Protein AF-A0A328C2I3-F1 (afdb_monomer)

Organism: NCBI:txid2211119

Secondary structure (DSSP, 8-state):
-HHHHHHHHHHHHHHHHHHHHHH--HHHHHHHHHHHHH-HHHHHHHHHHHHHHHHHHHHHHHHHHHHHHHHHHHHT--S---------TTHHHHHHHHHHHHHHHHHHHHHHHHHHHHHHHHHHHHHHHHHHHHHHHHHHHHHTGGG--HHHHHHHHHHHHHHHHGGGS-SS---BS-PPPHHHHHHHHHHHHHTT---TTTTTHHHHS-TT-S-TTTT--HHHHT--S-HHHHHHHHHHHHHHHEE-PPTT--TT--EEEE-SSEEEEEEEEEEE---TTTHHHHSEEEE-TTTB--EEEEEEEEEEEEEEPPSS---TT--

Mean predicted aligned error: 14.08 Å

pLDDT: mean 75.62, std 15.37, range [36.41, 97.94]

Radius of gyration: 27.26 Å; Cα contacts (8 Å, |Δi|>4): 394; chains: 1; bounding box: 65×48×88 Å

Foldseek 3Di:
DVVVVVVLVVQLVVLLVVVCVVPDDPVRVVVLVVVVVVDPVSVVVVVVVSVVSSVVSSVVSVVVVVVVVVVVVVVVDDPPDDPDDPPDPCVVVVVCVVVVVVVLLVVLVVVLVVLVVVLVVLLVVLQVQLLVLQQVCVLCQVLCHPVDHQQNSQLSSLLSSLLSNLVSAQQQAAADAADDDPVLVVVLVVLLVVVVPDCPPPHCVVLNDGPPDDDLVVCLDPCSSVPPDDPSSSSSSSSSLSSLQKDADRPDDDPVQAHWDDDPWKTGGKIKGWRFRNHQSCLVVQFDFDQPNHRRRHTGGTDIDIDIDMDTHDPDRDDPPDD

Solvent-accessible surface area (backbone atoms only — not comparable to full-atom values): 17743 Å² total; per-residue (Å²): 110,70,72,56,53,51,52,53,53,50,45,27,51,52,44,34,49,51,53,49,62,72,74,44,61,71,68,54,55,54,50,50,53,57,50,41,76,75,32,79,70,43,48,53,52,51,50,51,52,49,51,51,46,50,51,50,18,45,52,52,39,49,49,55,51,49,51,52,50,52,50,54,53,54,76,68,49,76,92,82,70,90,74,79,83,72,87,52,84,63,55,62,57,53,53,46,64,63,47,46,62,57,51,49,52,51,51,45,43,53,52,47,51,50,48,52,53,50,43,61,58,38,49,58,56,16,27,51,43,15,11,48,40,22,51,67,38,44,47,37,28,79,66,58,42,97,81,33,40,60,54,53,28,28,50,50,15,40,48,40,24,11,58,55,44,15,83,69,41,59,31,67,64,65,63,33,69,51,89,73,50,73,65,57,48,51,50,40,49,54,56,40,60,74,60,67,61,85,55,91,85,50,55,74,60,56,68,52,48,60,97,80,64,95,48,88,77,77,74,71,41,70,63,39,52,68,40,79,64,60,69,65,64,25,52,41,33,7,29,56,51,24,37,46,30,42,49,52,32,62,52,98,69,40,94,81,69,32,12,56,44,75,60,98,60,30,23,9,29,24,36,38,37,51,44,68,46,69,44,80,93,44,17,78,82,73,29,45,86,43,66,38,82,48,41,30,50,49,76,45,21,31,35,76,44,77,50,71,28,75,40,71,46,76,93,64,74,68,69,86,86,59,134

InterPro domains:
  IPR012495 TadE-like domain [PF07811] (90-132)

Sequence (323 aa):
MLAQVGLHVGGLVAVAAGLLFWQLPGEHLRLMWASAAESTQVGTSVAFSGVLHLGIAALVWGLVYGAGALVKRGLARDVSNPRRFKPTQGAVFVETLVVFPVFLLLTFGLLQLSIVNLTAALMQVAGYQGARAAWVWQPEADAGRSGVDQAEVNERARIAVALVMAPVVAGDIQMVGREISPQAEAMARAMYVRFALDVSAGGLASLLFPVGGNDPTTELSAARAFDSDGFDRRAVRKFLFSYMMTEMGEGLASSDGIGVIHDGNSTGVRFKFHHYLAMPLVGGLFGEPKLFVGMGGRRGYYRTWEHEYVFPRQPHGVNRHTP

Structure (mmCIF, N/CA/C/O backbone):
data_AF-A0A328C2I3-F1
#
_entry.id   AF-A0A328C2I3-F1
#
loop_
_atom_site.group_PDB
_atom_site.id
_atom_site.type_symbol
_atom_site.label_atom_id
_atom_site.label_alt_id
_atom_site.label_comp_id
_atom_site.label_asym_id
_atom_site.label_entity_id
_atom_site.label_seq_id
_atom_site.pdbx_PDB_ins_code
_atom_site.Cartn_x
_atom_site.Cartn_y
_atom_site.Cartn_z
_atom_site.occupancy
_atom_site.B_iso_or_equiv
_atom_site.auth_seq_id
_atom_site.auth_comp_id
_atom_site.auth_asym_id
_atom_site.auth_atom_id
_atom_site.pdbx_PDB_model_num
ATOM 1 N N . MET A 1 1 ? 25.379 9.248 -50.470 1.00 66.12 1 MET A N 1
ATOM 2 C CA . MET A 1 1 ? 25.560 9.679 -49.065 1.00 66.12 1 MET A CA 1
ATOM 3 C C . MET A 1 1 ? 24.306 10.361 -48.515 1.00 66.12 1 MET A C 1
ATOM 5 O O . MET A 1 1 ? 23.735 9.835 -47.572 1.00 66.12 1 MET A O 1
ATOM 9 N N . LEU A 1 2 ? 23.801 11.435 -49.141 1.00 68.81 2 LEU A N 1
ATOM 10 C CA . LEU A 1 2 ? 22.589 12.155 -48.694 1.00 68.81 2 LEU A CA 1
ATOM 11 C C . LEU A 1 2 ? 21.330 11.274 -48.566 1.00 68.81 2 LEU A C 1
ATOM 13 O O . LEU A 1 2 ? 20.670 11.303 -47.534 1.00 68.81 2 LEU A O 1
ATOM 17 N N . ALA A 1 3 ? 21.046 10.420 -49.555 1.00 78.06 3 ALA A N 1
ATOM 18 C CA . ALA A 1 3 ? 19.898 9.502 -49.504 1.00 78.06 3 ALA A CA 1
ATOM 19 C C . ALA A 1 3 ? 19.969 8.496 -48.337 1.00 78.06 3 ALA A C 1
ATOM 21 O O . ALA A 1 3 ? 18.951 8.102 -47.776 1.00 78.06 3 ALA A O 1
ATOM 22 N N . GLN A 1 4 ? 21.180 8.101 -47.943 1.00 74.00 4 GLN A N 1
ATOM 23 C CA . GLN A 1 4 ? 21.399 7.150 -46.857 1.00 74.00 4 GLN A CA 1
ATOM 24 C C . GLN A 1 4 ? 21.231 7.823 -45.492 1.00 74.00 4 GLN A C 1
ATOM 26 O O . GLN A 1 4 ? 20.592 7.264 -44.608 1.00 74.00 4 GLN A O 1
ATOM 31 N N . VAL A 1 5 ? 21.726 9.057 -45.348 1.00 78.19 5 VAL A N 1
ATOM 32 C CA . VAL A 1 5 ? 21.475 9.892 -44.163 1.00 78.19 5 VAL A CA 1
ATOM 33 C C . VAL A 1 5 ? 19.973 10.141 -43.995 1.00 78.19 5 VAL A C 1
ATOM 35 O O . VAL A 1 5 ? 19.450 9.948 -42.901 1.00 78.19 5 VAL A O 1
ATOM 38 N N . GLY A 1 6 ? 19.261 10.463 -45.081 1.00 80.94 6 GLY A N 1
ATOM 39 C CA . GLY A 1 6 ? 17.806 10.645 -45.064 1.00 80.94 6 GLY A CA 1
ATOM 40 C C . GLY A 1 6 ? 17.044 9.400 -44.600 1.00 80.94 6 GLY A C 1
ATOM 41 O O . GLY A 1 6 ? 16.133 9.510 -43.784 1.00 80.94 6 GLY A O 1
ATOM 42 N N . LEU A 1 7 ? 17.458 8.207 -45.038 1.00 85.81 7 LEU A N 1
ATOM 43 C CA . LEU A 1 7 ? 16.855 6.944 -44.600 1.00 85.81 7 LEU A CA 1
ATOM 44 C C . LEU A 1 7 ? 17.094 6.667 -43.108 1.00 85.81 7 LEU A C 1
ATOM 46 O O . LEU A 1 7 ? 16.191 6.197 -42.417 1.00 85.81 7 LEU A O 1
ATOM 50 N N . HIS A 1 8 ? 18.285 6.981 -42.591 1.00 77.81 8 HIS A N 1
ATOM 51 C CA . HIS A 1 8 ? 18.578 6.796 -41.171 1.00 77.81 8 HIS A CA 1
ATOM 52 C C . HIS A 1 8 ? 17.810 7.771 -40.278 1.00 77.81 8 HIS A C 1
ATOM 54 O O . HIS A 1 8 ? 17.250 7.346 -39.271 1.00 77.81 8 HIS A O 1
ATOM 60 N N . VAL A 1 9 ? 17.750 9.046 -40.664 1.00 78.62 9 VAL A N 1
ATOM 61 C CA . VAL A 1 9 ? 16.993 10.070 -39.933 1.00 78.62 9 VAL A CA 1
ATOM 62 C C . VAL A 1 9 ? 15.494 9.775 -39.996 1.00 78.62 9 VAL A C 1
ATOM 64 O O . VAL A 1 9 ? 14.824 9.812 -38.970 1.00 78.62 9 VAL A O 1
ATOM 67 N N . GLY A 1 10 ? 14.968 9.401 -41.166 1.00 83.44 10 GLY A N 1
ATOM 68 C CA . GLY A 1 10 ? 13.556 9.051 -41.326 1.00 83.44 10 GLY A CA 1
ATOM 69 C C . GLY A 1 10 ? 13.142 7.837 -40.491 1.00 83.44 10 GLY A C 1
ATOM 70 O O . GLY A 1 10 ? 12.116 7.878 -39.817 1.00 83.44 10 GLY A O 1
ATOM 71 N N . GLY A 1 11 ? 13.960 6.779 -40.472 1.00 77.75 11 GLY A N 1
ATOM 72 C CA . GLY A 1 11 ? 13.688 5.594 -39.656 1.00 77.75 11 GLY A CA 1
ATOM 73 C C . GLY A 1 11 ? 13.775 5.858 -38.152 1.00 77.75 11 GLY A C 1
ATOM 74 O O . GLY A 1 11 ? 12.913 5.404 -37.403 1.00 77.75 11 GLY A O 1
ATOM 75 N N . LEU A 1 12 ? 14.753 6.661 -37.718 1.00 77.06 12 LEU A N 1
ATOM 76 C CA . LEU A 1 12 ? 14.855 7.129 -36.334 1.00 77.06 12 LEU A CA 1
ATOM 77 C C . LEU A 1 12 ? 13.583 7.865 -35.897 1.00 77.06 12 LEU A C 1
ATOM 79 O O . LEU A 1 12 ? 13.013 7.552 -34.854 1.00 77.06 12 LEU A O 1
ATOM 83 N N . VAL A 1 13 ? 13.136 8.828 -36.707 1.00 80.62 13 VAL A N 1
ATOM 84 C CA . VAL A 1 13 ? 11.945 9.639 -36.421 1.00 80.62 13 VAL A CA 1
ATOM 85 C C . VAL A 1 13 ? 10.687 8.772 -36.392 1.00 80.62 13 VAL A C 1
ATOM 87 O O . VAL A 1 13 ? 9.864 8.939 -35.497 1.00 80.62 13 VAL A O 1
ATOM 90 N N . ALA A 1 14 ? 10.552 7.807 -37.305 1.00 80.44 14 ALA A N 1
ATOM 91 C CA . ALA A 1 14 ? 9.409 6.897 -37.334 1.00 80.44 14 ALA A CA 1
ATOM 92 C C . ALA A 1 14 ? 9.343 5.994 -36.089 1.00 80.44 14 ALA A C 1
ATOM 94 O O . ALA A 1 14 ? 8.271 5.830 -35.507 1.00 80.44 14 ALA A O 1
ATOM 95 N N . VAL A 1 15 ? 10.480 5.445 -35.643 1.00 79.31 15 VAL A N 1
ATOM 96 C CA . VAL A 1 15 ? 10.553 4.632 -34.416 1.00 79.31 15 VAL A CA 1
ATOM 97 C C . VAL A 1 15 ? 10.283 5.486 -33.180 1.00 79.31 15 VAL A C 1
ATOM 99 O O . VAL A 1 15 ? 9.512 5.075 -32.316 1.00 79.31 15 VAL A O 1
ATOM 102 N N . ALA A 1 16 ? 10.868 6.685 -33.109 1.00 73.88 16 ALA A N 1
ATOM 103 C CA . ALA A 1 16 ? 10.621 7.619 -32.017 1.00 73.88 16 ALA A CA 1
ATOM 104 C C . ALA A 1 16 ? 9.133 7.980 -31.929 1.00 73.88 16 ALA A C 1
ATOM 106 O O . ALA A 1 16 ? 8.548 7.871 -30.857 1.00 73.88 16 ALA A O 1
ATOM 107 N N . ALA A 1 17 ? 8.502 8.325 -33.055 1.00 77.44 17 ALA A N 1
ATOM 108 C CA . ALA A 1 17 ? 7.077 8.631 -33.116 1.00 77.44 17 ALA A CA 1
ATOM 109 C C . ALA A 1 17 ? 6.214 7.424 -32.719 1.00 77.44 17 ALA A C 1
ATOM 111 O O . ALA A 1 17 ? 5.301 7.576 -31.916 1.00 77.44 17 ALA A O 1
ATOM 112 N N . GLY A 1 18 ? 6.524 6.223 -33.216 1.00 78.19 18 GLY A N 1
ATOM 113 C CA . GLY A 1 18 ? 5.796 5.002 -32.862 1.00 78.19 18 GLY A CA 1
ATOM 114 C C . GLY A 1 18 ? 5.857 4.679 -31.367 1.00 78.19 18 GLY A C 1
ATOM 115 O O . GLY A 1 18 ? 4.830 4.378 -30.764 1.00 78.19 18 GLY A O 1
ATOM 116 N N . LEU A 1 19 ? 7.035 4.804 -30.747 1.00 71.88 19 LEU A N 1
ATOM 117 C CA . LEU A 1 19 ? 7.205 4.621 -29.301 1.00 71.88 19 LEU A CA 1
ATOM 118 C C . LEU A 1 19 ? 6.437 5.679 -28.501 1.00 71.88 19 LEU A C 1
ATOM 120 O O . LEU A 1 19 ? 5.804 5.353 -27.500 1.00 71.88 19 LEU A O 1
ATOM 124 N N . LEU A 1 20 ? 6.454 6.928 -28.966 1.00 68.88 20 LEU A N 1
ATOM 125 C CA . LEU A 1 20 ? 5.781 8.044 -28.308 1.00 68.88 20 LEU A CA 1
ATOM 126 C C . LEU A 1 20 ? 4.252 7.898 -28.380 1.00 68.88 20 LEU A C 1
ATOM 128 O O . LEU A 1 20 ? 3.575 8.073 -27.372 1.00 68.88 20 LEU A O 1
ATOM 132 N N . PHE A 1 21 ? 3.715 7.484 -29.533 1.00 72.56 21 PHE A N 1
ATOM 133 C CA . PHE A 1 21 ? 2.290 7.181 -29.711 1.00 72.56 21 PHE A CA 1
ATOM 134 C C . PHE A 1 21 ? 1.836 5.943 -28.932 1.00 72.56 21 PHE A C 1
ATOM 136 O O . PHE A 1 21 ? 0.709 5.912 -28.446 1.00 72.56 21 PHE A O 1
ATOM 143 N N . TRP A 1 22 ? 2.697 4.933 -28.789 1.00 69.31 22 TRP A N 1
ATOM 144 C CA . TRP A 1 22 ? 2.394 3.750 -27.985 1.00 69.31 22 TRP A CA 1
ATOM 145 C C . TRP A 1 22 ? 2.341 4.065 -26.483 1.00 69.31 22 TRP A C 1
ATOM 147 O O . TRP A 1 22 ? 1.512 3.516 -25.762 1.00 69.31 22 TRP A O 1
ATOM 157 N N . GLN A 1 23 ? 3.230 4.934 -25.995 1.00 61.94 23 GLN A N 1
ATOM 158 C CA . GLN A 1 23 ? 3.380 5.198 -24.560 1.00 61.94 23 GLN A CA 1
ATOM 159 C C . GLN A 1 23 ? 2.474 6.311 -24.017 1.00 61.94 23 GLN A C 1
ATOM 161 O O . GLN A 1 23 ? 2.268 6.373 -22.805 1.00 61.94 23 GLN A O 1
ATOM 166 N N . LEU A 1 24 ? 1.933 7.192 -24.866 1.00 57.12 24 LEU A N 1
ATOM 167 C CA . LEU A 1 24 ? 1.211 8.384 -24.415 1.00 57.12 24 LEU A CA 1
ATOM 168 C C . LEU A 1 24 ? -0.233 8.431 -24.942 1.00 57.12 24 LEU A C 1
ATOM 170 O O . LEU A 1 24 ? -0.481 8.958 -26.027 1.00 57.12 24 LEU A O 1
ATOM 174 N N . PRO A 1 25 ? -1.221 7.970 -24.150 1.00 58.75 25 PRO A N 1
ATOM 175 C CA . PRO A 1 25 ? -2.611 8.394 -24.301 1.00 58.75 25 PRO A CA 1
ATOM 176 C C . PRO A 1 25 ? -2.706 9.927 -24.399 1.00 58.75 25 PRO A C 1
ATOM 178 O O . PRO A 1 25 ? -2.043 10.632 -23.636 1.00 58.75 25 PRO A O 1
ATOM 181 N N . GLY A 1 26 ? -3.536 10.457 -25.305 1.00 57.72 26 GLY A N 1
ATOM 182 C CA . GLY A 1 26 ? -3.599 11.898 -25.617 1.00 57.72 26 GLY A CA 1
ATOM 183 C C . GLY A 1 26 ? -3.818 12.829 -24.410 1.00 57.72 26 GLY A C 1
ATOM 184 O O . GLY A 1 26 ? -3.308 13.948 -24.390 1.00 57.72 26 GLY A O 1
ATOM 185 N N . GLU A 1 27 ? -4.486 12.343 -23.362 1.00 50.59 27 GLU A N 1
ATOM 186 C CA . GLU A 1 27 ? -4.673 13.038 -22.078 1.00 50.59 27 GLU A CA 1
ATOM 187 C C . GLU A 1 27 ? -3.341 13.339 -21.352 1.00 50.59 27 GLU A C 1
ATOM 189 O O . GLU A 1 27 ? -3.178 14.398 -20.743 1.00 50.59 27 GLU A O 1
ATOM 194 N N . HIS A 1 28 ? -2.337 12.459 -21.454 1.00 51.34 28 HIS A N 1
ATOM 195 C CA . HIS A 1 28 ? -1.036 12.649 -20.802 1.00 51.34 28 HIS A CA 1
ATOM 196 C C . HIS A 1 28 ? -0.179 13.721 -21.473 1.00 51.34 28 HIS A C 1
ATOM 198 O O . HIS A 1 28 ? 0.487 14.479 -20.771 1.00 51.34 28 HIS A O 1
ATOM 204 N N . LEU A 1 29 ? -0.236 13.835 -22.803 1.00 55.31 29 LEU A N 1
ATOM 205 C CA . LEU A 1 29 ? 0.447 14.905 -23.536 1.00 55.31 29 LEU A CA 1
ATOM 206 C C . LEU A 1 29 ? -0.123 16.277 -23.169 1.00 55.31 29 LEU A C 1
ATOM 208 O O . LEU A 1 29 ? 0.637 17.219 -22.951 1.00 55.31 29 LEU A O 1
ATOM 212 N N . ARG A 1 30 ? -1.450 16.375 -23.024 1.00 53.94 30 ARG A N 1
ATOM 213 C CA . ARG A 1 30 ? -2.121 17.617 -22.624 1.00 53.94 30 ARG A CA 1
ATOM 214 C C . ARG A 1 30 ? -1.724 18.054 -21.210 1.00 53.94 30 ARG A C 1
ATOM 216 O O . ARG A 1 30 ? -1.433 19.227 -20.995 1.00 53.94 30 ARG A O 1
ATOM 223 N N . LEU A 1 31 ? -1.659 17.112 -20.267 1.00 51.03 31 LEU A N 1
ATOM 224 C CA . LEU A 1 31 ? -1.239 17.370 -18.884 1.00 51.03 31 LEU A CA 1
ATOM 225 C C . LEU A 1 31 ? 0.257 17.698 -18.767 1.00 51.03 31 LEU A C 1
ATOM 227 O O . LEU A 1 31 ? 0.624 18.592 -18.009 1.00 51.03 31 LEU A O 1
ATOM 231 N N . MET A 1 32 ? 1.122 17.024 -19.533 1.00 54.06 32 MET A N 1
ATOM 232 C CA . MET A 1 32 ? 2.553 17.348 -19.587 1.00 54.06 32 MET A CA 1
ATOM 233 C C . MET A 1 32 ? 2.794 18.743 -20.163 1.00 54.06 32 MET A C 1
ATOM 235 O O . MET A 1 32 ? 3.633 19.475 -19.648 1.00 54.06 32 MET A O 1
ATOM 239 N N . TRP A 1 33 ? 2.040 19.127 -21.195 1.00 56.72 33 TRP A N 1
ATOM 240 C CA . TRP A 1 33 ? 2.144 20.453 -21.799 1.00 56.72 33 TRP A CA 1
ATOM 241 C C . TRP A 1 33 ? 1.673 21.561 -20.851 1.00 56.72 33 TRP A C 1
ATOM 243 O O . TRP A 1 33 ? 2.357 22.570 -20.702 1.00 56.72 33 TRP A O 1
ATOM 253 N N . ALA A 1 34 ? 0.554 21.345 -20.151 1.00 57.03 34 ALA A N 1
ATOM 254 C CA . ALA A 1 34 ? 0.070 22.267 -19.125 1.00 57.03 34 ALA A CA 1
ATOM 255 C C . ALA A 1 34 ? 1.071 22.411 -17.961 1.00 57.03 34 ALA A C 1
ATOM 257 O O . ALA A 1 34 ? 1.378 23.523 -17.548 1.00 57.03 34 ALA A O 1
ATOM 258 N N . SER A 1 35 ? 1.660 21.304 -17.497 1.00 47.56 35 SER A N 1
ATOM 259 C CA . SER A 1 35 ? 2.646 21.309 -16.407 1.00 47.56 35 SER A CA 1
ATOM 260 C C . SER A 1 35 ? 3.997 21.929 -16.805 1.00 47.56 35 SER A C 1
ATOM 262 O O . SER A 1 35 ? 4.644 22.574 -15.981 1.00 47.56 35 SER A O 1
ATOM 264 N N . ALA A 1 36 ? 4.420 21.785 -18.066 1.00 53.62 36 ALA A N 1
ATOM 265 C CA . ALA A 1 36 ? 5.646 22.397 -18.581 1.00 53.62 36 ALA A CA 1
ATOM 266 C C . ALA A 1 36 ? 5.535 23.923 -18.742 1.00 53.62 36 ALA A C 1
ATOM 268 O O . ALA A 1 36 ? 6.546 24.616 -18.649 1.00 53.62 36 ALA A O 1
ATOM 269 N N . ALA A 1 37 ? 4.324 24.448 -18.955 1.00 58.31 37 ALA A N 1
ATOM 270 C CA . ALA A 1 37 ? 4.079 25.887 -19.024 1.00 58.31 37 ALA A CA 1
ATOM 271 C C . ALA A 1 37 ? 4.201 26.584 -17.653 1.00 58.31 37 ALA A C 1
ATOM 273 O O . ALA A 1 37 ? 4.479 27.779 -17.602 1.00 58.31 37 ALA A O 1
ATOM 274 N N . GLU A 1 38 ? 4.029 25.845 -16.552 1.00 51.84 38 GLU A N 1
ATOM 275 C CA . GLU A 1 38 ? 4.003 26.394 -15.189 1.00 51.84 38 GLU A CA 1
ATOM 276 C C . GLU A 1 38 ? 5.339 26.258 -14.431 1.00 51.84 38 GLU A C 1
ATOM 278 O O . GLU A 1 38 ? 5.544 26.949 -13.435 1.00 51.84 38 GLU A O 1
ATOM 283 N N . SER A 1 39 ? 6.275 25.405 -14.876 1.00 49.56 39 SER A N 1
ATOM 284 C CA . SER A 1 39 ? 7.518 25.128 -14.135 1.00 49.56 39 SER A CA 1
ATOM 285 C C . SER A 1 39 ? 8.749 24.931 -15.027 1.00 49.56 39 SER A C 1
ATOM 287 O O . SER A 1 39 ? 8.810 24.038 -15.873 1.00 49.56 39 SER A O 1
ATOM 289 N N . THR A 1 40 ? 9.807 25.703 -14.758 1.00 51.88 40 THR A N 1
ATOM 290 C CA . THR A 1 40 ? 11.117 25.588 -15.426 1.00 51.88 40 THR A CA 1
ATOM 291 C C . THR A 1 40 ? 11.851 24.277 -15.114 1.00 51.88 40 THR A C 1
ATOM 293 O O . THR A 1 40 ? 12.660 23.830 -15.926 1.00 51.88 40 THR A O 1
ATOM 296 N N . GLN A 1 41 ? 11.543 23.614 -13.993 1.00 52.38 41 GLN A N 1
ATOM 297 C CA . GLN A 1 41 ? 12.094 22.293 -13.647 1.00 52.38 41 GLN A CA 1
ATOM 298 C C . GLN A 1 41 ? 11.438 21.146 -14.432 1.00 52.38 41 GLN A C 1
ATOM 300 O O . GLN A 1 41 ? 12.056 20.106 -14.656 1.00 52.38 41 GLN A O 1
ATOM 305 N N . VAL A 1 42 ? 10.200 21.329 -14.899 1.00 53.31 42 VAL A N 1
ATOM 306 C CA . VAL A 1 42 ? 9.535 20.356 -15.781 1.00 53.31 42 VAL A CA 1
ATOM 307 C C . VAL A 1 42 ? 10.165 20.390 -17.176 1.00 53.31 42 VAL A C 1
ATOM 309 O O . VAL A 1 42 ? 10.337 19.350 -17.805 1.00 53.31 42 VAL A O 1
ATOM 312 N N . GLY A 1 43 ? 10.610 21.561 -17.641 1.00 56.09 43 GLY A N 1
ATOM 313 C CA . GLY A 1 43 ? 11.307 21.693 -18.924 1.00 56.09 43 GLY A CA 1
ATOM 314 C C . GLY A 1 43 ? 12.597 20.867 -19.010 1.00 56.09 43 GLY A C 1
ATOM 315 O O . GLY A 1 43 ? 12.840 20.205 -20.019 1.00 56.09 43 GLY A O 1
ATOM 316 N N . THR A 1 44 ? 13.404 20.845 -17.945 1.00 61.16 44 THR A N 1
ATOM 317 C CA . THR A 1 44 ? 14.655 20.068 -17.908 1.00 61.16 44 THR A CA 1
ATOM 318 C C . THR A 1 44 ? 14.409 18.562 -17.811 1.00 61.16 44 THR A C 1
ATOM 320 O O . THR A 1 44 ? 15.100 17.797 -18.486 1.00 61.16 44 THR A O 1
ATOM 323 N N . SER A 1 45 ? 13.403 18.118 -17.050 1.00 56.41 45 SER A N 1
ATOM 324 C CA . SER A 1 45 ? 13.046 16.694 -16.962 1.00 56.41 45 SER A CA 1
ATOM 325 C C . SER A 1 45 ? 12.436 16.166 -18.266 1.00 56.41 45 SER A C 1
ATOM 327 O O . SER A 1 45 ? 12.772 15.063 -18.706 1.00 56.41 45 SER A O 1
ATOM 329 N N . VAL A 1 46 ? 11.617 16.975 -18.948 1.00 62.62 46 VAL A N 1
ATOM 330 C CA . VAL A 1 46 ? 11.068 16.662 -20.275 1.00 62.62 46 VAL A CA 1
ATOM 331 C C . VAL A 1 46 ? 12.176 16.61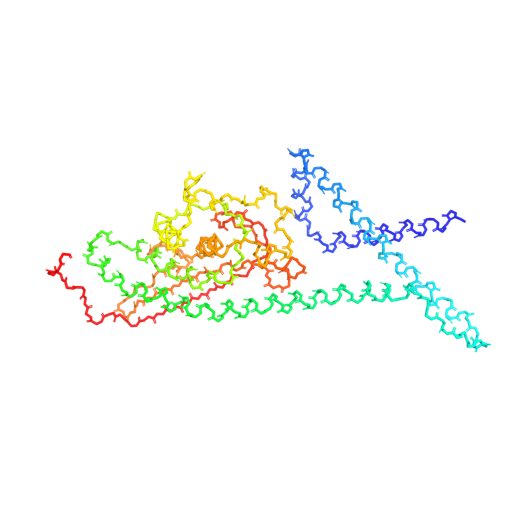3 -21.324 1.00 62.62 46 VAL A C 1
ATOM 333 O O . VAL A 1 46 ? 12.207 15.678 -22.121 1.00 62.62 46 VAL A O 1
ATOM 336 N N . ALA A 1 47 ? 13.120 17.558 -21.301 1.00 69.44 47 ALA A N 1
ATOM 337 C CA . ALA A 1 47 ? 14.267 17.543 -22.206 1.00 69.44 47 ALA A CA 1
ATOM 338 C C . ALA A 1 47 ? 15.127 16.286 -22.006 1.00 69.44 47 ALA A C 1
ATOM 340 O O . ALA A 1 47 ? 15.467 15.615 -22.979 1.00 69.44 47 ALA A O 1
ATOM 341 N N . PHE A 1 48 ? 15.423 15.918 -20.756 1.00 69.94 48 PHE A N 1
ATOM 342 C CA . PHE A 1 48 ? 16.175 14.701 -20.449 1.00 69.94 48 PHE A CA 1
ATOM 343 C C . PHE A 1 48 ? 15.435 13.434 -20.898 1.00 69.94 48 PHE A C 1
ATOM 345 O O . PHE A 1 48 ? 16.012 12.590 -21.584 1.00 69.94 48 PHE A O 1
ATOM 352 N N . SER A 1 49 ? 14.140 13.327 -20.583 1.00 63.97 49 SER A N 1
ATOM 353 C CA . SER A 1 49 ? 13.293 12.210 -21.018 1.00 63.97 49 SER A CA 1
ATOM 354 C C . SER A 1 49 ? 13.205 12.112 -22.547 1.00 63.97 49 SER A C 1
ATOM 356 O O . SER A 1 49 ? 13.279 11.015 -23.104 1.00 63.97 49 SER A O 1
ATOM 358 N N . GLY A 1 50 ? 13.126 13.253 -23.239 1.00 70.75 50 GLY A N 1
ATOM 359 C CA . GLY A 1 50 ? 13.131 13.339 -24.698 1.00 70.75 50 GLY A CA 1
ATOM 360 C C . GLY A 1 50 ? 14.456 12.890 -25.315 1.00 70.75 50 GLY A C 1
ATOM 361 O O . GLY A 1 50 ? 14.457 12.106 -26.262 1.00 70.75 50 GLY A O 1
ATOM 362 N N . VAL A 1 51 ? 15.591 13.312 -24.749 1.00 73.19 51 VAL A N 1
ATOM 363 C CA . VAL A 1 51 ? 16.926 12.853 -25.174 1.00 73.19 51 VAL A CA 1
ATOM 364 C C . VAL A 1 51 ? 17.071 11.346 -24.972 1.00 73.19 51 VAL A C 1
ATOM 366 O O . VAL A 1 51 ? 17.563 10.650 -25.860 1.00 73.19 51 VAL A O 1
ATOM 369 N N . LEU A 1 52 ? 16.599 10.824 -23.840 1.00 67.88 52 LEU A N 1
ATOM 370 C CA . LEU A 1 52 ? 16.639 9.396 -23.540 1.00 67.88 52 LEU A CA 1
ATOM 371 C C . LEU A 1 52 ? 15.753 8.596 -24.509 1.00 67.88 52 LEU A C 1
ATOM 373 O O . LEU A 1 52 ? 16.189 7.571 -25.033 1.00 67.88 52 LEU A O 1
ATOM 377 N N . HIS A 1 53 ? 14.563 9.104 -24.835 1.00 70.69 53 HIS A N 1
ATOM 378 C CA . HIS A 1 53 ? 13.685 8.532 -25.858 1.00 70.69 53 HIS A CA 1
ATOM 379 C C . HIS A 1 53 ? 14.327 8.510 -27.243 1.00 70.69 53 HIS A C 1
ATOM 381 O O . HIS A 1 53 ? 14.283 7.485 -27.921 1.00 70.69 53 HIS A O 1
ATOM 387 N N . LEU A 1 54 ? 14.953 9.612 -27.658 1.00 72.75 54 LEU A N 1
ATOM 388 C CA . LEU A 1 54 ? 15.684 9.680 -28.923 1.00 72.75 54 LEU A CA 1
ATOM 389 C C . LEU A 1 54 ? 16.860 8.697 -28.942 1.00 72.75 54 LEU A C 1
ATOM 391 O O . LEU A 1 54 ? 17.088 8.037 -29.955 1.00 72.75 54 LEU A O 1
ATOM 395 N N . GLY A 1 55 ? 17.561 8.546 -27.816 1.00 72.06 55 GLY A N 1
ATOM 396 C CA . GLY A 1 55 ? 18.619 7.552 -27.642 1.00 72.06 55 GLY A CA 1
ATOM 397 C C . GLY A 1 55 ? 18.108 6.120 -27.816 1.00 72.06 55 GLY A C 1
ATOM 398 O O . GLY A 1 55 ? 18.668 5.358 -28.603 1.00 72.06 55 GLY A O 1
ATOM 399 N N . ILE A 1 56 ? 17.006 5.762 -27.151 1.00 71.88 56 ILE A N 1
ATOM 400 C CA . ILE A 1 56 ? 16.380 4.436 -27.283 1.00 71.88 56 ILE A CA 1
ATOM 401 C C . ILE A 1 56 ? 15.883 4.210 -28.715 1.00 71.88 56 ILE A C 1
ATOM 403 O O . ILE A 1 56 ? 16.152 3.158 -29.293 1.00 71.88 56 ILE A O 1
ATOM 407 N N . ALA A 1 57 ? 15.215 5.193 -29.321 1.00 72.88 57 ALA A N 1
ATOM 408 C CA . ALA A 1 57 ? 14.745 5.101 -30.700 1.00 72.88 57 ALA A CA 1
ATOM 409 C C . ALA A 1 57 ? 15.904 4.884 -31.687 1.00 72.88 57 ALA A C 1
ATOM 411 O O . ALA A 1 57 ? 15.780 4.086 -32.617 1.00 72.88 57 ALA A O 1
ATOM 412 N N . ALA A 1 58 ? 17.054 5.528 -31.457 1.00 72.19 58 ALA A N 1
ATOM 413 C CA . ALA A 1 58 ? 18.255 5.333 -32.264 1.00 72.19 58 ALA A CA 1
ATOM 414 C C . ALA A 1 58 ? 18.843 3.933 -32.118 1.00 72.19 58 ALA A C 1
ATOM 416 O O . ALA A 1 58 ? 19.230 3.331 -33.121 1.00 72.19 58 ALA A O 1
ATOM 417 N N . LEU A 1 59 ? 18.863 3.386 -30.901 1.00 76.00 59 LEU A N 1
ATOM 418 C CA . LEU A 1 59 ? 19.306 2.015 -30.658 1.00 76.00 59 LEU A CA 1
ATOM 419 C C . LEU A 1 59 ? 18.376 0.998 -31.330 1.00 76.00 59 LEU A C 1
ATOM 421 O O . LEU A 1 59 ? 18.851 0.110 -32.037 1.00 76.00 59 LEU A O 1
ATOM 425 N N . VAL A 1 60 ? 17.058 1.158 -31.180 1.00 75.81 60 VAL A N 1
ATOM 426 C CA . VAL A 1 60 ? 16.053 0.282 -31.805 1.00 75.81 60 VAL A CA 1
ATOM 427 C C . VAL A 1 60 ? 16.155 0.341 -33.327 1.00 75.81 60 VAL A C 1
ATOM 429 O O . VAL A 1 60 ? 16.221 -0.699 -33.981 1.00 75.81 60 VAL A O 1
ATOM 432 N N . TRP A 1 61 ? 16.237 1.538 -33.909 1.00 83.62 61 TRP A N 1
ATOM 433 C CA . TRP A 1 61 ? 16.429 1.688 -35.349 1.00 83.62 61 TRP A CA 1
ATOM 434 C C . TRP A 1 61 ? 17.757 1.083 -35.824 1.00 83.62 61 TRP A C 1
ATOM 436 O O . TRP A 1 61 ? 17.795 0.407 -36.852 1.00 83.62 61 TRP A O 1
ATOM 446 N N . GLY A 1 62 ? 18.836 1.261 -35.058 1.00 73.12 62 GLY A N 1
ATOM 447 C CA . GLY A 1 62 ? 20.129 0.634 -35.322 1.00 73.12 62 GLY A CA 1
ATOM 448 C C . GLY A 1 62 ? 20.044 -0.893 -35.362 1.00 73.12 62 GLY A C 1
ATOM 449 O O . GLY A 1 62 ? 20.607 -1.511 -36.267 1.00 73.12 62 GLY A O 1
ATOM 450 N N . LEU A 1 63 ? 19.282 -1.500 -34.447 1.00 77.62 63 LEU A N 1
ATOM 451 C CA . LEU A 1 63 ? 19.020 -2.941 -34.434 1.00 77.62 63 LEU A CA 1
ATOM 452 C C . LEU A 1 63 ? 18.191 -3.385 -35.643 1.00 77.62 63 LEU A C 1
ATOM 454 O O . LEU A 1 63 ? 18.573 -4.344 -36.312 1.00 77.62 63 LEU A O 1
ATOM 458 N N . VAL A 1 64 ? 17.105 -2.676 -35.968 1.00 77.56 64 VAL A N 1
ATOM 459 C CA . VAL A 1 64 ? 16.249 -2.980 -37.132 1.00 77.56 64 VAL A CA 1
ATOM 460 C C . VAL A 1 64 ? 17.048 -2.896 -38.432 1.00 77.56 64 VAL A C 1
ATOM 462 O O . VAL A 1 64 ? 17.026 -3.819 -39.250 1.00 77.56 64 VAL A O 1
ATOM 465 N N . TYR A 1 65 ? 17.807 -1.815 -38.613 1.00 81.56 65 TYR A N 1
ATOM 466 C CA . TYR A 1 65 ? 18.658 -1.627 -39.781 1.00 81.56 65 TYR A CA 1
ATOM 467 C C . TYR A 1 65 ? 19.777 -2.676 -39.841 1.00 81.56 65 TYR A C 1
ATOM 469 O O . TYR A 1 65 ? 20.035 -3.245 -40.903 1.00 81.56 65 TYR A O 1
ATOM 477 N N . GLY A 1 66 ? 20.417 -2.970 -38.706 1.00 78.94 66 GLY A N 1
ATOM 478 C CA . GLY A 1 66 ? 21.451 -3.997 -38.589 1.00 78.94 66 GLY A CA 1
ATOM 479 C C . GLY A 1 66 ? 20.935 -5.388 -38.958 1.00 78.94 66 GLY A C 1
ATOM 480 O O . GLY A 1 66 ? 21.546 -6.067 -39.784 1.00 78.94 66 GLY A O 1
ATOM 481 N N . ALA A 1 67 ? 19.775 -5.781 -38.429 1.00 77.75 67 ALA A N 1
ATOM 482 C CA . ALA A 1 67 ? 19.105 -7.034 -38.765 1.00 77.75 67 ALA A CA 1
ATOM 483 C C . ALA A 1 67 ? 18.758 -7.101 -40.260 1.00 77.75 67 ALA A C 1
ATOM 485 O O . ALA A 1 67 ? 19.097 -8.076 -40.931 1.00 77.75 67 ALA A O 1
ATOM 486 N N . GLY A 1 68 ? 18.181 -6.034 -40.822 1.00 79.88 68 GLY A N 1
ATOM 487 C CA . GLY A 1 68 ? 17.885 -5.950 -42.254 1.00 79.88 68 GLY A CA 1
ATOM 488 C C . GLY A 1 68 ? 19.136 -6.049 -43.135 1.00 79.88 68 GLY A C 1
ATOM 489 O O . GLY A 1 68 ? 19.123 -6.715 -44.172 1.00 79.88 68 GLY A O 1
ATOM 490 N N . ALA A 1 69 ? 20.248 -5.441 -42.717 1.00 80.69 69 ALA A N 1
ATOM 491 C CA . ALA A 1 69 ? 21.526 -5.533 -43.417 1.00 80.69 69 ALA A CA 1
ATOM 492 C C . ALA A 1 69 ? 22.137 -6.942 -43.335 1.00 80.69 69 ALA A C 1
ATOM 494 O O . ALA A 1 69 ? 22.709 -7.413 -44.321 1.00 80.69 69 ALA A O 1
ATOM 495 N N . LEU A 1 70 ? 22.006 -7.628 -42.195 1.00 77.75 70 LEU A N 1
ATOM 496 C CA . LEU A 1 70 ? 22.427 -9.022 -42.033 1.00 77.75 70 LEU A CA 1
ATOM 497 C C . LEU A 1 70 ? 21.603 -9.961 -42.917 1.00 77.75 70 LEU A C 1
ATOM 499 O O . LEU A 1 70 ? 22.191 -10.795 -43.601 1.00 77.75 70 LEU A O 1
ATOM 503 N N . VAL A 1 71 ? 20.283 -9.772 -42.985 1.00 81.50 71 VAL A N 1
ATOM 504 C CA . VAL A 1 71 ? 19.395 -10.541 -43.872 1.00 81.50 71 VAL A CA 1
ATOM 505 C C . VAL A 1 71 ? 19.756 -10.311 -45.340 1.00 81.50 71 VAL A C 1
ATOM 507 O O . VAL A 1 71 ? 19.972 -11.275 -46.069 1.00 81.50 71 VAL A O 1
ATOM 510 N N . LYS A 1 72 ? 19.935 -9.055 -45.775 1.00 79.69 72 LYS A N 1
ATOM 511 C CA . LYS A 1 72 ? 20.362 -8.741 -47.154 1.00 79.69 72 LYS A CA 1
ATOM 512 C C . LYS A 1 72 ? 21.725 -9.347 -47.501 1.00 79.69 72 LYS A C 1
ATOM 514 O O . LYS A 1 72 ? 21.909 -9.841 -48.607 1.00 79.69 72 LYS A O 1
ATOM 519 N N . ARG A 1 73 ? 22.681 -9.340 -46.564 1.00 73.81 73 ARG A N 1
ATOM 520 C CA . ARG A 1 73 ? 24.003 -9.970 -46.744 1.00 73.81 73 ARG A CA 1
ATOM 521 C C . ARG A 1 73 ? 23.950 -11.498 -46.713 1.00 73.81 73 ARG A C 1
ATOM 523 O O . ARG A 1 73 ? 24.791 -12.122 -47.348 1.00 73.81 73 ARG A O 1
ATOM 530 N N . GLY A 1 74 ? 23.013 -12.084 -45.969 1.00 67.75 74 GLY A N 1
ATOM 531 C CA . GLY A 1 74 ? 22.760 -13.524 -45.942 1.00 67.75 74 GLY A CA 1
ATOM 532 C C . GLY A 1 74 ? 22.134 -14.015 -47.245 1.00 67.75 74 GLY A C 1
ATOM 533 O O . GLY A 1 74 ? 22.589 -15.008 -47.791 1.00 67.75 74 GLY A O 1
ATOM 534 N N . LEU A 1 75 ? 21.173 -13.263 -47.788 1.00 68.88 75 LEU A N 1
ATOM 535 C CA . LEU A 1 75 ? 20.532 -13.550 -49.076 1.00 68.88 75 LEU A CA 1
ATOM 536 C C . LEU A 1 75 ? 21.475 -13.355 -50.275 1.00 68.88 75 LEU A C 1
ATOM 538 O O . LEU A 1 75 ? 21.317 -14.027 -51.285 1.00 68.88 75 LEU A O 1
ATOM 542 N N . ALA A 1 76 ? 22.457 -12.452 -50.170 1.00 62.88 76 ALA A N 1
ATOM 543 C CA . ALA A 1 76 ? 23.446 -12.189 -51.221 1.00 62.88 76 ALA A CA 1
ATOM 544 C C . ALA A 1 76 ? 24.719 -13.054 -51.123 1.00 62.88 76 ALA A C 1
ATOM 54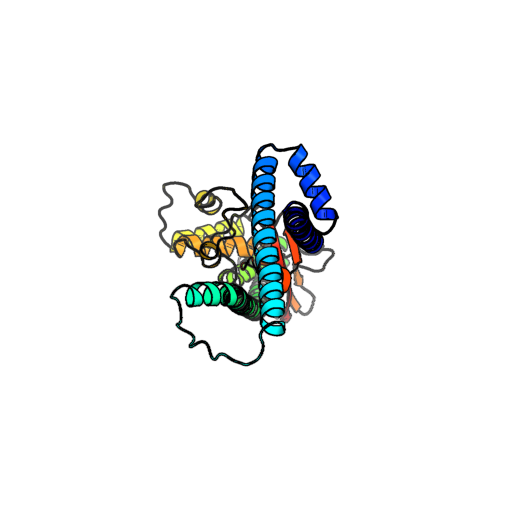6 O O . ALA A 1 76 ? 25.636 -12.887 -51.928 1.00 62.88 76 ALA A O 1
ATOM 547 N N . ARG A 1 77 ? 24.831 -13.934 -50.119 1.00 56.50 77 ARG A N 1
ATOM 548 C CA . ARG A 1 77 ? 25.970 -14.847 -49.984 1.00 56.50 77 ARG A CA 1
ATOM 549 C C . ARG A 1 77 ? 25.634 -16.191 -50.609 1.00 56.50 77 ARG A C 1
ATOM 551 O O . ARG A 1 77 ? 24.988 -17.023 -49.982 1.00 56.50 77 ARG A O 1
ATOM 558 N N . ASP A 1 78 ? 26.170 -16.407 -51.804 1.00 53.66 78 ASP A N 1
ATOM 559 C CA . ASP A 1 78 ? 26.367 -17.746 -52.343 1.00 53.66 78 ASP A CA 1
ATOM 560 C C . ASP A 1 78 ? 27.138 -18.634 -51.348 1.00 53.66 78 ASP A C 1
ATOM 562 O O . ASP A 1 78 ? 28.041 -18.196 -50.628 1.00 53.66 78 ASP A O 1
ATOM 566 N N . VAL A 1 79 ? 26.746 -19.905 -51.336 1.00 56.31 79 VAL A N 1
ATOM 567 C CA . VAL A 1 79 ? 26.971 -20.978 -50.347 1.00 56.31 79 VAL A CA 1
ATOM 568 C C . VAL A 1 79 ? 28.451 -21.375 -50.120 1.00 56.31 79 VAL A C 1
ATOM 570 O O . VAL A 1 79 ? 28.747 -22.339 -49.420 1.00 56.31 79 VAL A O 1
ATOM 573 N N . SER A 1 80 ? 29.444 -20.655 -50.645 1.00 52.94 80 SER A N 1
ATOM 574 C CA . SER 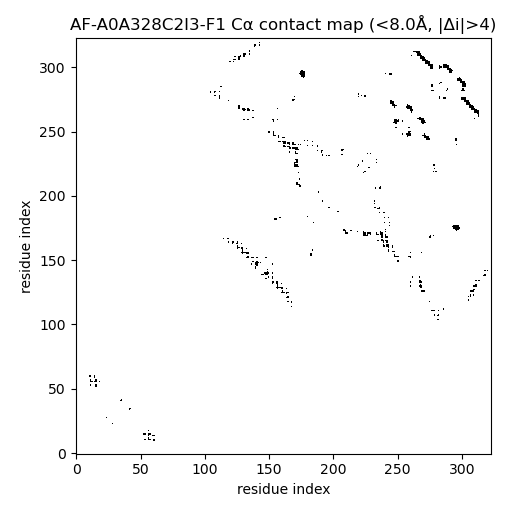A 1 80 ? 30.775 -21.241 -50.874 1.00 52.94 80 SER A CA 1
ATOM 575 C C . SER A 1 80 ? 31.873 -20.957 -49.838 1.00 52.94 80 SER A C 1
ATOM 577 O O . SER A 1 80 ? 33.047 -21.142 -50.161 1.00 52.94 80 SER A O 1
ATOM 579 N N . ASN A 1 81 ? 31.586 -20.505 -48.609 1.00 52.53 81 ASN A N 1
ATOM 580 C CA . ASN A 1 81 ? 32.676 -20.386 -47.626 1.00 52.53 81 ASN A CA 1
ATOM 581 C C . ASN A 1 81 ? 32.239 -20.549 -46.157 1.00 52.53 81 ASN A C 1
ATOM 583 O O . ASN A 1 81 ? 31.663 -19.613 -45.586 1.00 52.53 81 ASN A O 1
ATOM 587 N N . PRO A 1 82 ? 32.550 -21.685 -45.497 1.00 50.62 82 PRO A N 1
ATOM 588 C CA . PRO A 1 82 ? 32.298 -21.864 -44.074 1.00 50.62 82 PRO A CA 1
ATOM 589 C C . PRO A 1 82 ? 33.305 -21.022 -43.282 1.00 50.62 82 PRO A C 1
ATOM 591 O O . PRO A 1 82 ? 34.402 -21.459 -42.928 1.00 50.62 82 PRO A O 1
ATOM 594 N N . ARG A 1 83 ? 32.947 -19.764 -43.006 1.00 56.97 83 ARG A N 1
ATOM 595 C CA . ARG A 1 83 ? 33.717 -18.921 -42.088 1.00 56.97 83 ARG A CA 1
ATOM 596 C C . ARG A 1 83 ? 33.643 -19.538 -40.696 1.00 56.97 83 ARG A C 1
ATOM 598 O O . ARG A 1 83 ? 32.599 -19.497 -40.053 1.00 56.97 83 ARG A O 1
ATOM 605 N N . ARG A 1 84 ? 34.773 -20.080 -40.231 1.00 55.28 84 ARG A N 1
ATOM 606 C CA . ARG A 1 84 ? 34.977 -20.475 -38.834 1.00 55.28 84 ARG A CA 1
ATOM 607 C C . ARG A 1 84 ? 34.614 -19.291 -37.938 1.00 55.28 84 ARG A C 1
ATOM 609 O O . ARG A 1 84 ? 35.263 -18.246 -37.994 1.00 55.28 84 ARG A O 1
ATOM 616 N N . PHE A 1 85 ? 33.559 -19.466 -37.152 1.00 52.75 85 PHE A N 1
ATOM 617 C CA . PHE A 1 85 ? 33.107 -18.518 -36.146 1.00 52.75 85 PHE A CA 1
ATOM 618 C C . PHE A 1 85 ? 34.215 -18.423 -35.090 1.00 52.75 85 PHE A C 1
ATOM 620 O O . PHE A 1 85 ? 34.373 -19.314 -34.262 1.00 52.75 85 PHE A O 1
ATOM 627 N N . LYS A 1 86 ? 35.062 -17.392 -35.166 1.00 58.91 86 LYS A N 1
ATOM 628 C CA . LYS A 1 86 ? 35.891 -17.007 -34.022 1.00 58.91 86 LYS A CA 1
ATOM 629 C C . LYS A 1 86 ? 34.983 -16.160 -33.133 1.00 58.91 86 LYS A C 1
ATOM 631 O O . LYS A 1 86 ? 34.629 -15.069 -33.582 1.00 58.91 86 LYS A O 1
ATOM 636 N N . PRO A 1 87 ? 34.569 -16.630 -31.943 1.00 54.12 87 PRO A N 1
ATOM 637 C CA . PRO A 1 87 ? 33.826 -15.791 -31.018 1.00 54.12 87 PRO A CA 1
ATOM 638 C C . PRO A 1 87 ? 34.732 -14.618 -30.639 1.00 54.12 87 PRO A C 1
ATOM 640 O O . PRO A 1 87 ? 35.711 -14.764 -29.911 1.00 54.12 87 PRO A O 1
ATOM 643 N N . THR A 1 88 ? 34.470 -13.452 -31.219 1.00 61.25 88 THR A N 1
ATOM 644 C CA . THR A 1 88 ? 35.073 -12.202 -30.775 1.00 61.25 88 THR A CA 1
ATOM 645 C C . THR A 1 88 ? 34.450 -11.862 -29.428 1.00 61.25 88 THR A C 1
ATOM 647 O O . THR A 1 88 ? 33.237 -11.957 -29.265 1.00 61.25 88 THR A O 1
ATOM 650 N N . GLN A 1 89 ? 35.267 -11.461 -28.454 1.00 58.00 89 GLN A N 1
ATOM 651 C CA . GLN A 1 89 ? 34.858 -11.186 -27.067 1.00 58.00 89 GLN A CA 1
ATOM 652 C C . GLN A 1 89 ? 33.672 -10.198 -26.927 1.00 58.00 89 GLN A C 1
ATOM 654 O O . GLN A 1 89 ? 33.036 -10.158 -25.881 1.00 58.00 89 GLN A O 1
ATOM 659 N N . GLY A 1 90 ? 33.320 -9.448 -27.980 1.00 57.94 90 GLY A N 1
ATOM 660 C CA . GLY A 1 90 ? 32.136 -8.581 -28.027 1.00 57.94 90 GLY A CA 1
ATOM 661 C C . GLY A 1 90 ? 30.793 -9.280 -28.296 1.00 57.94 90 GLY A C 1
ATOM 662 O O .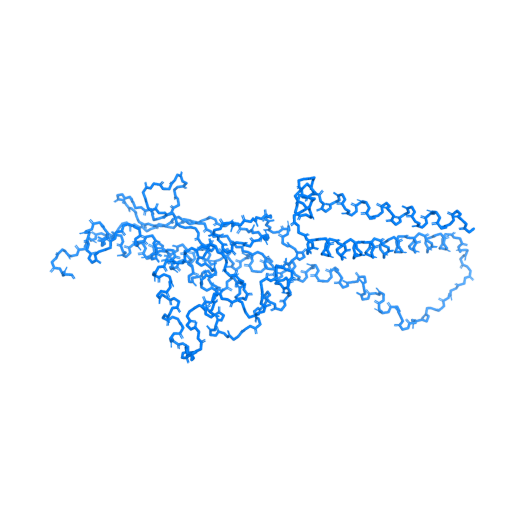 GLY A 1 90 ? 29.756 -8.670 -28.050 1.00 57.94 90 GLY A O 1
ATOM 663 N N . ALA A 1 91 ? 30.774 -10.536 -28.763 1.00 68.19 91 ALA A N 1
ATOM 664 C CA . ALA A 1 91 ? 29.528 -11.276 -29.003 1.00 68.19 91 ALA A CA 1
ATOM 665 C C . ALA A 1 91 ? 28.752 -11.522 -27.697 1.00 68.19 91 ALA A C 1
ATOM 667 O O . ALA A 1 91 ? 27.548 -11.293 -27.645 1.00 68.19 91 ALA A O 1
ATOM 668 N N . VAL A 1 92 ? 29.468 -11.847 -26.615 1.00 74.38 92 VAL A N 1
ATOM 669 C CA . VAL A 1 92 ? 28.888 -12.085 -25.283 1.00 74.38 92 VAL A CA 1
ATOM 670 C C . VAL A 1 92 ? 28.187 -10.835 -24.739 1.00 74.38 92 VAL A C 1
ATOM 672 O O . VAL A 1 92 ? 27.129 -10.934 -24.123 1.00 74.38 92 VAL A O 1
ATOM 675 N N . PHE A 1 93 ? 28.731 -9.640 -24.995 1.00 74.69 93 PHE A N 1
ATOM 676 C CA . PHE A 1 93 ? 28.126 -8.389 -24.529 1.00 74.69 93 PHE A CA 1
ATOM 677 C C . PHE A 1 93 ? 26.827 -8.066 -25.281 1.00 74.69 93 PHE A C 1
ATOM 679 O O . PHE A 1 93 ? 25.848 -7.640 -24.674 1.00 74.69 93 PHE A O 1
ATOM 686 N N . VAL A 1 94 ? 26.792 -8.323 -26.594 1.00 75.19 94 VAL A N 1
ATOM 687 C CA . VAL A 1 94 ? 25.586 -8.141 -27.418 1.00 75.19 94 VAL A CA 1
ATOM 688 C C . VAL A 1 94 ? 24.513 -9.168 -27.057 1.00 75.19 94 VAL A C 1
ATOM 690 O O . VAL A 1 94 ? 23.354 -8.799 -26.899 1.00 75.19 94 VAL A O 1
ATOM 693 N N . GLU A 1 95 ? 24.889 -10.432 -26.863 1.00 76.94 95 GLU A N 1
ATOM 694 C CA . GLU A 1 95 ? 23.972 -11.478 -26.394 1.00 76.94 95 GLU A CA 1
ATOM 695 C C . GLU A 1 95 ? 23.390 -11.124 -25.022 1.00 76.94 95 GLU A C 1
ATOM 697 O O . GLU A 1 95 ? 22.175 -11.182 -24.836 1.00 76.94 95 GLU A O 1
ATOM 702 N N . THR A 1 96 ? 24.226 -10.650 -24.092 1.00 80.31 96 THR A N 1
ATOM 703 C CA . THR A 1 96 ? 23.763 -10.192 -22.776 1.00 80.31 96 THR A CA 1
ATOM 704 C C . THR A 1 96 ? 22.798 -9.015 -22.914 1.00 80.31 96 THR A C 1
ATOM 706 O O . THR A 1 96 ? 21.736 -9.043 -22.308 1.00 80.31 96 THR A O 1
ATOM 709 N N . LEU A 1 97 ? 23.088 -8.013 -23.749 1.00 80.06 97 LEU A N 1
ATOM 710 C CA . LEU A 1 97 ? 22.195 -6.863 -23.960 1.00 80.06 97 LEU A CA 1
ATOM 711 C C . LEU A 1 97 ? 20.833 -7.238 -24.555 1.00 80.06 97 LEU A C 1
ATOM 713 O O . LEU A 1 97 ? 19.847 -6.565 -24.265 1.00 80.06 97 LEU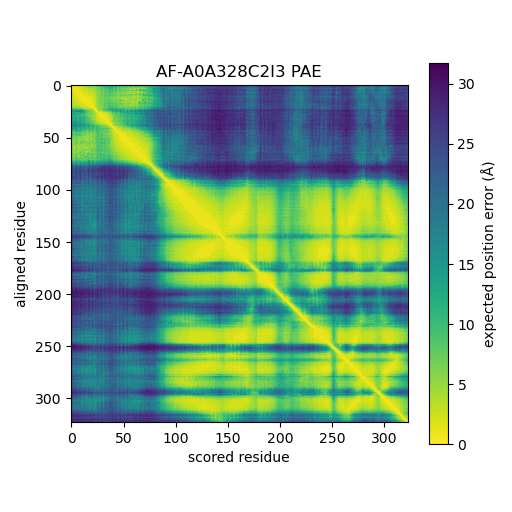 A O 1
ATOM 717 N N . VAL A 1 98 ? 20.763 -8.285 -25.378 1.00 77.94 98 VAL A N 1
ATOM 718 C CA . VAL A 1 98 ? 19.495 -8.768 -25.945 1.00 77.94 98 VAL A CA 1
ATOM 719 C C . VAL A 1 98 ? 18.720 -9.607 -24.925 1.00 77.94 98 VAL A C 1
ATOM 721 O O . VAL A 1 98 ? 17.503 -9.468 -24.812 1.00 77.94 98 VAL A O 1
ATOM 724 N N . VAL A 1 99 ? 19.408 -10.455 -24.157 1.00 80.38 99 VAL A N 1
ATOM 725 C CA . VAL A 1 99 ? 18.779 -11.348 -23.171 1.00 80.38 99 VAL A CA 1
ATOM 726 C C . VAL A 1 99 ? 18.355 -10.600 -21.904 1.00 80.38 99 VAL A C 1
ATOM 728 O O . VAL A 1 99 ? 17.313 -10.903 -21.325 1.00 80.38 99 VAL A O 1
ATOM 731 N N . PHE A 1 100 ? 19.126 -9.603 -21.472 1.00 83.00 100 PHE A N 1
ATOM 732 C CA . PHE A 1 100 ? 18.947 -8.941 -20.182 1.00 83.00 100 PHE A CA 1
ATOM 733 C C . PHE A 1 100 ? 17.595 -8.224 -20.023 1.00 83.00 100 PHE A C 1
ATOM 735 O O . PHE A 1 100 ? 16.974 -8.411 -18.980 1.00 83.00 100 PHE A O 1
ATOM 742 N N . PRO A 1 101 ? 17.052 -7.486 -21.014 1.00 79.88 101 PRO A N 1
ATOM 743 C CA . PRO A 1 101 ? 15.719 -6.892 -20.901 1.00 79.88 101 PRO A CA 1
ATOM 744 C C . PRO A 1 101 ? 14.612 -7.934 -20.715 1.00 79.88 101 PRO A C 1
ATOM 746 O O . PRO A 1 101 ? 13.733 -7.749 -19.877 1.00 79.88 101 PRO A O 1
ATOM 749 N N . VAL A 1 102 ? 14.676 -9.051 -21.451 1.00 81.31 102 VAL A N 1
ATOM 750 C CA . VAL A 1 102 ? 13.714 -10.158 -21.319 1.00 81.31 102 VAL A CA 1
ATOM 751 C C . VAL A 1 102 ? 13.843 -10.801 -19.939 1.00 81.31 102 VAL A C 1
ATOM 753 O O . VAL A 1 102 ? 12.843 -11.020 -19.259 1.00 81.31 102 VAL A O 1
ATOM 756 N N . PHE A 1 103 ? 15.076 -11.044 -19.492 1.00 83.12 103 PHE A N 1
ATOM 757 C CA . PHE A 1 103 ? 15.365 -11.581 -18.166 1.00 83.12 103 PHE A CA 1
ATOM 758 C C . PHE A 1 103 ? 14.856 -10.670 -17.038 1.00 83.12 103 PHE A C 1
ATOM 760 O O . PHE A 1 103 ? 14.214 -11.155 -16.106 1.00 83.12 103 PHE A O 1
ATOM 767 N N . LEU A 1 104 ? 15.089 -9.356 -17.124 1.00 81.50 104 LEU A N 1
ATOM 768 C CA . LEU A 1 104 ? 14.598 -8.382 -16.148 1.00 81.50 104 LEU A CA 1
ATOM 769 C C . LEU A 1 104 ? 13.072 -8.301 -16.142 1.00 81.50 104 LEU A C 1
ATOM 771 O O . LEU A 1 104 ? 12.477 -8.290 -15.067 1.00 81.50 104 LEU A O 1
ATOM 775 N N . LEU A 1 105 ? 12.432 -8.283 -17.316 1.00 83.94 105 LEU A N 1
ATOM 776 C CA . LEU A 1 105 ? 10.973 -8.265 -17.427 1.00 83.94 105 LEU A CA 1
ATOM 777 C C . LEU A 1 105 ? 10.356 -9.505 -16.765 1.00 83.94 105 LEU A C 1
ATOM 779 O O . LEU A 1 105 ? 9.420 -9.376 -15.979 1.00 83.94 105 LEU A O 1
ATOM 783 N N . LEU A 1 106 ? 10.908 -10.693 -17.034 1.00 86.12 106 LEU A N 1
ATOM 784 C CA . LEU A 1 106 ? 10.456 -11.942 -16.420 1.00 86.12 106 LEU A CA 1
ATOM 785 C C . LEU A 1 106 ? 10.706 -11.953 -14.910 1.00 86.12 106 LEU A C 1
ATOM 787 O O . LEU A 1 106 ? 9.805 -12.287 -14.146 1.00 86.12 106 LEU A O 1
ATOM 791 N N . THR A 1 107 ? 11.895 -11.546 -14.466 1.00 86.38 107 THR A N 1
ATOM 792 C CA . THR A 1 107 ? 12.259 -11.543 -13.042 1.00 86.38 107 THR A CA 1
ATOM 793 C C . THR A 1 107 ? 11.386 -10.568 -12.253 1.00 86.38 107 THR A C 1
ATOM 795 O O . THR A 1 107 ? 10.788 -10.956 -11.251 1.00 86.38 107 THR A O 1
ATOM 798 N N . PHE A 1 108 ? 11.229 -9.324 -12.717 1.00 83.38 108 PHE A N 1
ATOM 799 C CA . PHE A 1 108 ? 10.344 -8.352 -12.070 1.00 83.38 108 PHE A CA 1
ATOM 800 C C . PHE A 1 108 ? 8.872 -8.744 -12.171 1.00 83.38 108 PHE A C 1
ATOM 802 O O . PHE A 1 108 ? 8.130 -8.533 -11.214 1.00 83.38 108 PHE A O 1
ATOM 809 N N . GLY A 1 109 ? 8.453 -9.360 -13.279 1.00 86.56 109 GLY A N 1
ATOM 810 C CA . GLY A 1 109 ? 7.110 -9.913 -13.430 1.00 86.56 109 GLY A CA 1
ATOM 811 C C . GLY A 1 109 ? 6.808 -10.996 -12.392 1.00 86.56 109 GLY A C 1
ATOM 812 O O . GLY A 1 109 ? 5.784 -10.926 -11.717 1.00 86.56 109 GLY A O 1
ATOM 813 N N . LEU A 1 110 ? 7.721 -11.953 -12.202 1.00 91.19 110 LEU A N 1
ATOM 814 C CA . LEU A 1 110 ? 7.594 -13.023 -11.205 1.00 91.19 110 LEU A CA 1
ATOM 815 C C . LEU A 1 110 ? 7.634 -12.492 -9.767 1.00 91.19 110 LEU A C 1
ATOM 817 O O . LEU A 1 110 ? 6.848 -12.933 -8.925 1.00 91.19 110 LEU A O 1
ATOM 821 N N . LEU A 1 111 ? 8.506 -11.523 -9.482 1.00 87.81 111 LEU A N 1
ATOM 822 C CA . LEU A 1 111 ? 8.571 -10.866 -8.175 1.00 87.81 111 LEU A CA 1
ATOM 823 C C . LEU A 1 111 ? 7.269 -10.118 -7.866 1.00 87.81 111 LEU A C 1
ATOM 825 O O . LEU A 1 111 ? 6.687 -10.315 -6.801 1.00 87.81 111 LEU A O 1
ATOM 829 N N . GLN A 1 112 ? 6.770 -9.315 -8.809 1.00 88.62 112 GLN A N 1
ATOM 830 C CA . GLN A 1 112 ? 5.519 -8.579 -8.632 1.00 88.62 112 GLN A CA 1
ATOM 831 C C . GLN A 1 112 ? 4.328 -9.529 -8.480 1.00 88.62 112 GLN A C 1
ATOM 833 O O . GLN A 1 112 ? 3.490 -9.310 -7.607 1.00 88.62 112 GLN A O 1
ATOM 838 N N . LEU A 1 113 ? 4.272 -10.605 -9.271 1.00 91.94 113 LEU A N 1
ATOM 839 C CA . LEU A 1 113 ? 3.243 -11.638 -9.149 1.00 91.94 113 LEU A CA 1
ATOM 840 C C . LEU A 1 113 ? 3.282 -12.310 -7.769 1.00 91.94 113 LEU A C 1
ATOM 842 O O . LEU A 1 113 ? 2.236 -12.538 -7.165 1.00 91.94 113 LEU A O 1
ATOM 846 N N . SER A 1 114 ? 4.476 -12.574 -7.236 1.00 92.31 114 SER A N 1
ATOM 847 C CA . SER A 1 114 ? 4.644 -13.149 -5.896 1.00 92.31 114 SER A CA 1
ATOM 848 C C . SER A 1 114 ? 4.109 -12.215 -4.805 1.00 92.31 114 SER A C 1
ATOM 850 O O . SER A 1 114 ? 3.375 -12.660 -3.924 1.00 92.31 114 SER A O 1
ATOM 852 N N . ILE A 1 115 ? 4.403 -10.912 -4.891 1.00 90.94 115 ILE A N 1
ATOM 853 C CA . ILE A 1 115 ? 3.887 -9.900 -3.951 1.00 90.94 115 ILE A CA 1
ATOM 854 C C . ILE A 1 115 ? 2.360 -9.762 -4.071 1.00 90.94 115 ILE A C 1
ATOM 856 O O . ILE A 1 115 ? 1.662 -9.663 -3.061 1.00 90.94 115 ILE A O 1
ATOM 860 N N . VAL A 1 116 ? 1.821 -9.806 -5.292 1.00 92.81 116 VAL A N 1
ATOM 861 C CA . VAL A 1 116 ? 0.373 -9.783 -5.557 1.00 92.81 116 VAL A CA 1
ATOM 862 C C . VAL A 1 116 ? -0.317 -10.998 -4.929 1.00 92.81 116 VAL A C 1
ATOM 864 O O . VAL A 1 116 ? -1.346 -10.842 -4.275 1.00 92.81 116 VAL A O 1
ATOM 867 N N . ASN A 1 117 ? 0.265 -12.192 -5.061 1.00 94.62 117 ASN A N 1
ATOM 868 C CA . ASN A 1 117 ? -0.268 -13.412 -4.453 1.00 94.62 117 ASN A CA 1
ATOM 869 C C . ASN A 1 117 ? -0.183 -13.377 -2.921 1.00 94.62 117 ASN A C 1
ATOM 871 O O . ASN A 1 117 ? -1.129 -13.779 -2.245 1.00 94.62 117 ASN A O 1
ATOM 875 N N . LEU A 1 118 ? 0.915 -12.854 -2.365 1.00 94.94 118 LEU A N 1
ATOM 876 C CA . LEU A 1 118 ? 1.053 -12.667 -0.921 1.00 94.94 118 LEU A CA 1
ATOM 877 C C . LEU A 1 118 ? 0.010 -11.677 -0.389 1.00 94.94 118 LEU A C 1
ATOM 879 O O . LEU A 1 118 ? -0.627 -11.944 0.625 1.00 94.94 118 LEU A O 1
ATOM 883 N N . THR A 1 119 ? -0.215 -10.575 -1.106 1.00 95.06 119 THR A N 1
ATOM 884 C CA . THR A 1 119 ? -1.271 -9.601 -0.795 1.00 95.06 119 THR A CA 1
ATOM 885 C C . THR A 1 119 ? -2.635 -10.285 -0.771 1.00 95.06 119 THR A C 1
ATOM 887 O O . THR A 1 119 ? -3.354 -10.156 0.213 1.00 95.06 119 THR A O 1
ATOM 890 N N . ALA A 1 120 ? -2.966 -11.079 -1.794 1.00 95.19 120 ALA A N 1
ATOM 891 C CA . ALA A 1 120 ? -4.230 -11.813 -1.857 1.00 95.19 120 ALA A CA 1
ATOM 892 C C . ALA A 1 120 ? -4.426 -12.774 -0.669 1.00 95.19 120 ALA A C 1
ATOM 894 O O . ALA A 1 120 ? -5.523 -12.860 -0.120 1.00 95.19 120 ALA A O 1
ATOM 895 N N . ALA A 1 121 ? -3.365 -13.467 -0.241 1.00 96.31 121 ALA A N 1
ATOM 896 C CA . ALA A 1 121 ? -3.411 -14.341 0.930 1.00 96.31 121 ALA A CA 1
ATOM 897 C C . ALA A 1 121 ? -3.605 -13.551 2.238 1.00 96.31 121 ALA A C 1
ATOM 899 O O . ALA A 1 121 ? -4.408 -13.941 3.087 1.00 96.31 121 ALA A O 1
ATOM 900 N N . LEU A 1 122 ? -2.910 -12.418 2.389 1.00 97.38 122 LEU A N 1
ATOM 901 C CA . LEU A 1 122 ? -3.028 -11.559 3.569 1.00 97.38 122 LEU A CA 1
ATOM 902 C C . LEU A 1 122 ? -4.386 -10.863 3.667 1.00 97.38 122 LEU A C 1
ATOM 904 O O . LEU A 1 122 ? -4.837 -10.645 4.785 1.00 97.38 122 LEU A O 1
ATOM 908 N N . MET A 1 123 ? -5.071 -10.582 2.553 1.00 97.12 123 MET A N 1
ATOM 909 C CA . MET A 1 123 ? -6.406 -9.963 2.572 1.00 97.12 123 MET A CA 1
ATOM 910 C C . MET A 1 123 ? -7.406 -10.747 3.432 1.00 97.12 123 MET A C 1
ATOM 912 O O . MET A 1 123 ? -8.163 -10.136 4.181 1.00 97.12 123 MET A O 1
ATOM 916 N N . GLN A 1 124 ? -7.367 -12.082 3.387 1.00 96.81 124 GLN A N 1
ATOM 917 C CA . GLN A 1 124 ? -8.239 -12.947 4.196 1.00 96.81 124 GLN A CA 1
ATOM 918 C C . GLN A 1 124 ? -7.929 -12.823 5.692 1.00 96.81 124 GLN A C 1
ATOM 920 O O . GLN A 1 124 ? -8.819 -12.678 6.530 1.00 96.81 124 GLN A O 1
ATOM 925 N N . VAL A 1 125 ? -6.637 -12.837 6.035 1.00 97.81 125 VAL A N 1
ATOM 926 C CA . VAL A 1 125 ? -6.177 -12.662 7.419 1.00 97.81 125 VAL A CA 1
ATOM 927 C C . VAL A 1 125 ? -6.510 -11.255 7.913 1.00 97.81 125 VAL A C 1
ATOM 929 O O . VAL A 1 125 ? -6.922 -11.085 9.057 1.00 97.81 125 VAL A O 1
ATOM 932 N N . ALA A 1 126 ? -6.377 -10.249 7.051 1.00 97.69 126 ALA A N 1
ATOM 933 C CA . ALA A 1 126 ? -6.687 -8.865 7.359 1.00 97.69 126 ALA A CA 1
ATOM 934 C C . ALA A 1 126 ? -8.189 -8.681 7.602 1.00 97.69 126 ALA A C 1
ATOM 936 O O . ALA A 1 126 ? -8.558 -8.073 8.603 1.00 97.69 126 ALA A O 1
ATOM 937 N N . GLY A 1 127 ? -9.047 -9.286 6.772 1.00 97.12 127 GLY A N 1
ATOM 938 C CA . GLY A 1 127 ? -10.492 -9.339 7.001 1.00 97.12 127 GLY A CA 1
ATOM 939 C C . GLY A 1 127 ? -10.845 -9.969 8.335 1.00 97.12 127 GLY A C 1
ATOM 940 O O . GLY A 1 127 ? -11.565 -9.358 9.119 1.00 97.12 127 GLY A O 1
ATOM 941 N N . TYR A 1 128 ? -10.261 -11.124 8.650 1.00 97.94 128 TYR A N 1
ATOM 942 C CA . TYR A 1 128 ? -10.454 -11.772 9.945 1.00 97.94 128 TYR A CA 1
ATOM 943 C C . TYR A 1 128 ? -10.024 -10.878 11.123 1.00 97.94 128 TYR A C 1
ATOM 945 O O . TYR A 1 128 ? -10.772 -10.735 12.090 1.00 97.94 128 TYR A O 1
ATOM 953 N N . GLN A 1 129 ? -8.838 -10.255 11.073 1.00 97.81 129 GLN A N 1
ATOM 954 C CA . GLN A 1 129 ? -8.354 -9.405 12.172 1.00 97.81 129 GLN A CA 1
ATOM 955 C C . GLN A 1 129 ? -9.160 -8.108 12.305 1.00 97.81 129 GLN A C 1
ATOM 957 O O . GLN A 1 129 ? -9.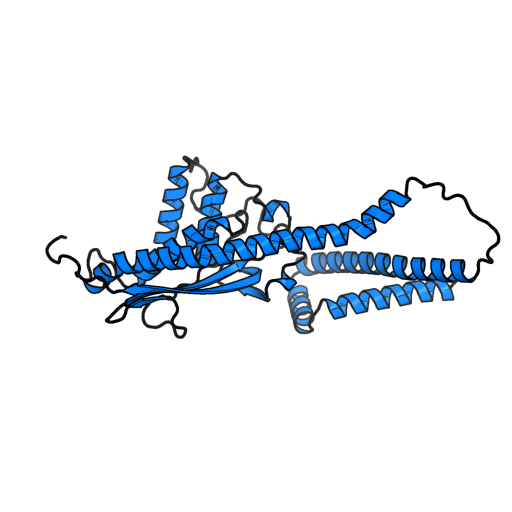471 -7.703 13.425 1.00 97.81 129 GLN A O 1
ATOM 962 N N . GLY A 1 130 ? -9.541 -7.488 11.187 1.00 96.88 130 GLY A N 1
ATOM 963 C CA . GLY A 1 130 ? -10.422 -6.323 11.167 1.00 96.88 130 GLY A CA 1
ATOM 964 C C . GLY A 1 130 ? -11.802 -6.654 11.731 1.00 96.88 130 GLY A C 1
ATOM 965 O O . GLY A 1 130 ? -12.272 -5.976 12.641 1.00 96.88 130 GLY A O 1
ATOM 966 N N . ALA A 1 131 ? -12.410 -7.750 11.274 1.00 96.50 131 ALA A N 1
ATOM 967 C CA . ALA A 1 131 ? -13.689 -8.231 11.784 1.00 96.50 131 ALA A CA 1
ATOM 968 C C . ALA A 1 131 ? -13.607 -8.595 13.264 1.00 96.50 131 ALA A C 1
ATOM 970 O O . ALA A 1 131 ? -14.549 -8.340 14.001 1.00 96.50 131 ALA A O 1
ATOM 971 N N . ARG A 1 132 ? -12.482 -9.147 13.732 1.00 96.62 132 ARG A N 1
ATOM 972 C CA . ARG A 1 132 ? -12.289 -9.481 15.146 1.00 96.62 132 ARG A CA 1
ATOM 973 C C . ARG A 1 132 ? -12.192 -8.216 15.989 1.00 96.62 132 ARG A C 1
ATOM 975 O O . ARG A 1 132 ? -12.780 -8.167 17.064 1.00 96.62 132 ARG A O 1
ATOM 982 N N . ALA A 1 133 ? -11.474 -7.201 15.513 1.00 95.75 133 ALA A N 1
ATOM 983 C CA . ALA A 1 133 ? -11.425 -5.903 16.174 1.00 95.75 133 ALA A CA 1
ATOM 984 C C . ALA A 1 133 ? -12.827 -5.278 16.248 1.00 95.75 133 ALA A C 1
ATOM 986 O O . ALA A 1 133 ? -13.258 -4.901 17.335 1.00 95.75 133 ALA A O 1
ATOM 987 N N . ALA A 1 134 ? -13.569 -5.267 15.138 1.00 94.44 134 ALA A N 1
ATOM 988 C CA . ALA A 1 134 ? -14.953 -4.803 15.113 1.00 94.44 134 ALA A CA 1
ATOM 989 C C . ALA A 1 134 ? -15.838 -5.604 16.079 1.00 94.44 134 ALA A C 1
ATOM 991 O O . ALA A 1 134 ? -16.535 -5.033 16.904 1.00 94.44 134 ALA A O 1
ATOM 992 N N . TRP A 1 135 ? -15.753 -6.932 16.050 1.00 94.56 135 TRP A N 1
ATOM 993 C CA . TRP A 1 135 ? -16.539 -7.823 16.899 1.00 94.56 135 TRP A CA 1
ATOM 994 C C . TRP A 1 135 ? -16.287 -7.597 18.390 1.00 94.56 135 TRP A C 1
ATOM 996 O O . TRP A 1 135 ? -17.228 -7.674 19.169 1.00 94.56 135 TRP A O 1
ATOM 1006 N N . VAL A 1 136 ? -15.046 -7.302 18.792 1.00 93.69 136 VAL A N 1
ATOM 1007 C CA . VAL A 1 136 ? -14.690 -7.006 20.190 1.00 93.69 136 VAL A CA 1
ATOM 1008 C C . VAL A 1 136 ? -15.180 -5.626 20.630 1.00 93.69 136 VAL A C 1
ATOM 1010 O O . VAL A 1 136 ? -15.658 -5.500 21.751 1.00 93.69 136 VAL A O 1
ATOM 1013 N N . TRP A 1 137 ? -15.061 -4.603 19.778 1.00 93.25 137 TRP A N 1
ATOM 1014 C CA . TRP A 1 137 ? -15.304 -3.208 20.173 1.00 93.25 137 TRP A CA 1
ATOM 1015 C C . TRP A 1 137 ? -16.712 -2.693 19.857 1.00 93.25 137 TRP A C 1
ATOM 1017 O O . TRP A 1 137 ? -17.168 -1.759 20.508 1.00 93.25 137 TRP A O 1
ATOM 1027 N N . GLN A 1 138 ? -17.428 -3.304 18.913 1.00 93.06 138 GLN A N 1
ATOM 1028 C CA . GLN A 1 138 ? -18.793 -2.910 18.553 1.00 93.06 138 GLN A CA 1
ATOM 1029 C C . GLN A 1 138 ? -19.760 -2.914 19.750 1.00 93.06 138 GLN A C 1
ATOM 1031 O O . GLN A 1 138 ? -20.502 -1.948 19.901 1.00 93.06 138 GLN A O 1
ATOM 1036 N N . PRO A 1 139 ? -19.741 -3.917 20.651 1.00 91.31 139 PRO A N 1
ATOM 1037 C CA . PRO A 1 139 ? -20.596 -3.889 21.834 1.00 91.31 139 PRO A CA 1
ATOM 1038 C C . PRO A 1 139 ? -20.317 -2.698 22.767 1.00 91.31 139 PRO A C 1
ATOM 1040 O O . PRO A 1 139 ? -21.245 -2.199 23.402 1.00 91.31 139 PRO A O 1
ATOM 1043 N N . GLU A 1 140 ? -19.063 -2.235 22.855 1.00 90.88 140 GLU A N 1
ATOM 1044 C CA . GLU A 1 140 ? -18.699 -1.053 23.653 1.00 90.88 140 GLU A CA 1
ATOM 1045 C C . GLU A 1 140 ? -19.287 0.223 23.044 1.00 90.88 140 GLU A C 1
ATOM 1047 O O . GLU A 1 140 ? -19.804 1.064 23.780 1.00 90.88 140 GLU A O 1
ATOM 1052 N N . ALA A 1 141 ? -19.285 0.323 21.708 1.00 91.06 141 ALA A N 1
ATOM 1053 C CA . ALA A 1 141 ? -19.937 1.412 20.984 1.00 91.06 141 ALA A CA 1
ATOM 1054 C C . ALA A 1 141 ? -21.463 1.390 21.155 1.00 91.06 141 ALA A C 1
ATOM 1056 O O . ALA A 1 141 ? -22.056 2.421 21.467 1.00 91.06 141 ALA A O 1
ATOM 1057 N N . ASP A 1 142 ? -22.096 0.216 21.045 1.00 89.94 142 ASP A N 1
ATOM 1058 C CA . ASP A 1 142 ? -23.538 0.046 21.277 1.00 89.94 142 ASP A CA 1
ATOM 1059 C C . ASP A 1 142 ? -23.943 0.461 22.707 1.00 89.94 142 ASP A C 1
ATOM 1061 O O . ASP A 1 142 ? -25.052 0.947 22.941 1.00 89.94 142 ASP A O 1
ATOM 1065 N N . ALA A 1 143 ? -23.051 0.248 23.680 1.00 88.44 143 ALA A N 1
ATOM 1066 C CA . ALA A 1 143 ? -23.259 0.599 25.082 1.00 88.44 143 ALA A CA 1
ATOM 1067 C C . ALA A 1 143 ? -22.812 2.030 25.442 1.00 88.44 143 ALA A C 1
ATOM 1069 O O . ALA A 1 143 ? -23.103 2.479 26.552 1.00 88.44 143 ALA A O 1
ATOM 1070 N N . GLY A 1 144 ? -22.101 2.730 24.549 1.00 84.94 144 GLY A N 1
ATOM 1071 C CA . GLY A 1 144 ? -21.504 4.044 24.809 1.00 84.94 144 GLY A CA 1
ATOM 1072 C C . GLY A 1 144 ? -20.462 4.042 25.935 1.00 84.94 144 GLY A C 1
ATOM 1073 O O . GLY A 1 144 ? -20.327 5.032 26.658 1.00 84.94 144 GLY A O 1
ATOM 1074 N N . ARG A 1 145 ? -19.756 2.923 26.144 1.00 81.31 145 ARG A N 1
ATOM 1075 C CA . ARG A 1 145 ? -18.771 2.767 27.226 1.00 81.31 145 ARG A CA 1
ATOM 1076 C C . ARG A 1 145 ? -17.396 3.278 26.819 1.00 81.31 145 ARG A C 1
ATOM 1078 O O . ARG A 1 145 ? -17.014 3.250 25.653 1.00 81.31 145 ARG A O 1
ATOM 1085 N N . SER A 1 146 ? -16.645 3.766 27.809 1.00 80.50 146 SER A N 1
ATOM 1086 C CA . SER A 1 146 ? -15.253 4.217 27.647 1.00 80.50 146 SER A CA 1
ATOM 1087 C C . SER A 1 146 ? -15.032 5.255 26.531 1.00 80.50 146 SER A C 1
ATOM 1089 O O . SER A 1 146 ? -13.918 5.380 26.028 1.00 80.50 146 SER A O 1
ATOM 1091 N N . GLY A 1 147 ? -16.079 5.994 26.139 1.00 83.75 147 GLY A N 1
ATOM 1092 C CA . GLY A 1 147 ? -16.030 6.954 25.033 1.00 83.75 147 GLY A CA 1
ATOM 1093 C C . GLY A 1 147 ? -15.841 6.321 23.649 1.00 83.75 147 GLY A C 1
ATOM 1094 O O . GLY A 1 147 ? -15.432 7.023 22.731 1.00 83.75 147 GLY A O 1
ATOM 1095 N N . VAL A 1 148 ? -16.094 5.016 23.497 1.00 89.50 148 VAL A N 1
ATOM 1096 C CA . VAL A 1 148 ? -16.006 4.320 22.208 1.00 89.50 148 VAL A CA 1
ATOM 1097 C C . VAL A 1 148 ? -17.276 4.597 21.413 1.00 89.50 148 VAL A C 1
ATOM 1099 O O . VAL A 1 148 ? -18.377 4.312 21.877 1.00 89.50 148 VAL A O 1
ATOM 1102 N N . ASP A 1 149 ? -17.121 5.135 20.209 1.00 91.25 149 ASP A N 1
ATOM 1103 C CA . ASP A 1 149 ? -18.194 5.319 19.236 1.00 91.25 149 ASP A CA 1
ATOM 1104 C C . ASP A 1 149 ? -17.946 4.466 17.978 1.00 91.25 149 ASP A C 1
ATOM 1106 O O . ASP A 1 149 ? -16.956 3.736 17.868 1.00 91.25 149 ASP A O 1
ATOM 1110 N N . GLN A 1 150 ? -18.851 4.536 16.998 1.00 90.12 150 GLN A N 1
ATOM 1111 C CA . GLN A 1 150 ? -18.709 3.765 15.760 1.00 90.12 150 GLN A CA 1
ATOM 1112 C C . GLN A 1 150 ? -17.462 4.163 14.953 1.00 90.12 150 GLN A C 1
ATOM 1114 O O . GLN A 1 150 ? -16.892 3.326 14.247 1.00 90.12 150 GLN A O 1
ATOM 1119 N N . ALA A 1 151 ? -17.039 5.427 15.020 1.00 90.06 151 ALA A N 1
ATOM 1120 C CA . ALA A 1 151 ? -15.845 5.898 14.328 1.00 90.06 151 ALA A CA 1
ATOM 1121 C C . ALA A 1 151 ? -14.587 5.256 14.932 1.00 90.06 151 ALA A C 1
ATOM 1123 O O . ALA A 1 151 ? -13.742 4.747 14.199 1.00 90.06 151 ALA A O 1
ATOM 1124 N N . GLU A 1 152 ? -14.523 5.159 16.258 1.00 91.38 152 GLU A N 1
ATOM 1125 C CA . GLU A 1 152 ? -13.448 4.498 16.993 1.00 91.38 152 GLU A CA 1
ATOM 1126 C C . GLU A 1 152 ? -13.376 2.991 16.684 1.00 91.38 152 GLU A C 1
ATOM 1128 O O . GLU A 1 152 ? -12.284 2.442 16.510 1.00 91.38 152 GLU A O 1
ATOM 1133 N N . VAL A 1 153 ? -14.519 2.303 16.553 1.00 92.94 153 VAL A N 1
ATOM 1134 C CA . VAL A 1 153 ? -14.549 0.881 16.146 1.00 92.94 153 VAL A CA 1
ATOM 1135 C C . VAL A 1 153 ? -14.001 0.706 14.727 1.00 92.94 153 VAL A C 1
ATOM 1137 O O . VAL A 1 153 ? -13.168 -0.177 14.499 1.00 92.94 153 VAL A O 1
ATOM 1140 N N . ASN A 1 154 ? -14.424 1.557 13.785 1.00 92.94 154 ASN A N 1
ATOM 1141 C CA . ASN A 1 154 ? -13.899 1.558 12.416 1.00 92.94 154 ASN A CA 1
ATOM 1142 C C . ASN A 1 154 ? -12.391 1.802 12.397 1.00 92.94 154 ASN A C 1
ATOM 1144 O O . ASN A 1 154 ? -11.654 1.088 11.721 1.00 92.94 154 ASN A O 1
ATOM 1148 N N . GLU A 1 155 ? -11.915 2.770 13.171 1.00 92.31 155 GLU A N 1
ATOM 1149 C CA . GLU A 1 155 ? -10.505 3.128 13.204 1.00 92.31 155 GLU A CA 1
ATOM 1150 C C . GLU A 1 155 ? -9.641 1.983 13.753 1.00 92.31 155 GLU A C 1
ATOM 1152 O O . GLU A 1 155 ? -8.617 1.620 13.169 1.00 92.31 155 GLU A O 1
ATOM 1157 N N . ARG A 1 156 ? -10.094 1.315 14.818 1.00 94.19 156 ARG A N 1
ATOM 1158 C CA . ARG A 1 156 ? -9.417 0.128 15.367 1.00 94.19 156 ARG A CA 1
ATOM 1159 C C . ARG A 1 156 ? -9.403 -1.037 14.387 1.00 94.19 156 ARG A C 1
ATOM 1161 O O . ARG A 1 156 ? -8.380 -1.712 14.251 1.00 94.19 156 ARG A O 1
ATOM 1168 N N . ALA A 1 157 ? -10.513 -1.267 13.690 1.00 95.75 157 ALA A N 1
ATOM 1169 C CA . ALA A 1 157 ? -10.593 -2.278 12.647 1.00 95.75 157 ALA A CA 1
ATOM 1170 C C . ALA A 1 157 ? -9.647 -1.967 11.476 1.00 95.75 157 ALA A C 1
ATOM 1172 O O . ALA A 1 157 ? -8.928 -2.856 11.012 1.00 95.75 157 ALA A O 1
ATOM 1173 N N . ARG A 1 158 ? -9.560 -0.700 11.060 1.00 94.50 158 ARG A N 1
ATOM 1174 C CA . ARG A 1 158 ? -8.643 -0.229 10.017 1.00 94.50 158 ARG A CA 1
ATOM 1175 C C . ARG A 1 158 ? -7.183 -0.416 10.412 1.00 94.50 158 ARG A C 1
ATOM 1177 O O . ARG A 1 158 ? -6.399 -0.916 9.609 1.00 94.50 158 ARG A O 1
ATOM 1184 N N . ILE A 1 159 ? -6.817 -0.071 11.647 1.00 95.25 159 ILE A N 1
ATOM 1185 C CA . ILE A 1 159 ? -5.465 -0.286 12.184 1.00 95.25 159 ILE A CA 1
ATOM 1186 C C . ILE A 1 159 ? -5.120 -1.783 12.200 1.00 95.25 159 ILE A C 1
ATOM 1188 O O . ILE A 1 159 ? -4.015 -2.158 11.803 1.00 95.25 159 ILE A O 1
ATOM 1192 N N . ALA A 1 160 ? -6.056 -2.650 12.600 1.00 96.75 160 ALA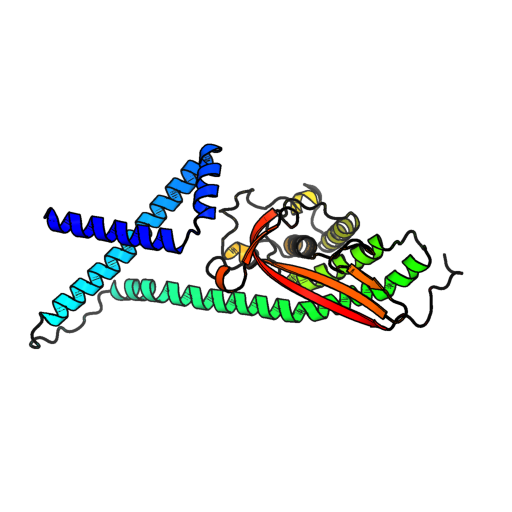 A N 1
ATOM 1193 C CA . ALA A 1 160 ? -5.847 -4.098 12.603 1.00 96.75 160 ALA A CA 1
ATOM 1194 C C . ALA A 1 160 ? -5.601 -4.652 11.188 1.00 96.75 160 ALA A C 1
ATOM 1196 O O . ALA A 1 160 ? -4.658 -5.417 10.985 1.00 96.75 160 ALA A O 1
ATOM 1197 N N . VAL A 1 161 ? -6.396 -4.219 10.203 1.00 96.94 161 VAL A N 1
ATOM 1198 C CA . VAL A 1 161 ? -6.188 -4.541 8.781 1.00 96.94 161 VAL A CA 1
ATOM 1199 C C . VAL A 1 161 ? -4.815 -4.051 8.313 1.00 96.94 161 VAL A C 1
ATOM 1201 O O . VAL A 1 161 ? -4.033 -4.823 7.756 1.00 96.94 161 VAL A O 1
ATOM 1204 N N . ALA A 1 162 ? -4.482 -2.790 8.593 1.00 94.31 162 ALA A N 1
ATOM 1205 C CA . ALA A 1 162 ? -3.236 -2.168 8.163 1.00 94.31 162 ALA A CA 1
ATOM 1206 C C . ALA A 1 162 ? -1.992 -2.891 8.707 1.00 94.31 162 ALA A C 1
ATOM 1208 O O . ALA A 1 162 ? -1.018 -3.072 7.973 1.00 94.31 162 ALA A O 1
ATOM 1209 N N . LEU A 1 163 ? -2.025 -3.350 9.962 1.00 95.56 163 LEU A N 1
ATOM 1210 C CA . LEU A 1 163 ? -0.941 -4.132 10.565 1.00 95.56 163 LEU A CA 1
ATOM 1211 C C . LEU A 1 163 ? -0.707 -5.459 9.835 1.00 95.56 163 LEU A C 1
ATOM 1213 O O . LEU A 1 163 ? 0.444 -5.835 9.614 1.00 95.56 163 LEU A O 1
ATOM 1217 N N . VAL A 1 164 ? -1.776 -6.149 9.427 1.00 97.12 164 VAL A N 1
ATOM 1218 C CA . VAL A 1 164 ? -1.664 -7.404 8.665 1.00 97.12 164 VAL A CA 1
ATOM 1219 C C . VAL A 1 164 ? -1.101 -7.156 7.269 1.00 97.12 164 VAL A C 1
ATOM 1221 O O . VAL A 1 164 ? -0.304 -7.953 6.783 1.00 97.12 164 VAL A O 1
ATOM 1224 N N . MET A 1 165 ? -1.476 -6.043 6.638 1.00 95.94 165 MET A N 1
ATOM 1225 C CA . MET A 1 165 ? -1.050 -5.699 5.279 1.00 95.94 165 MET A CA 1
ATOM 1226 C C . MET A 1 165 ? 0.334 -5.026 5.215 1.00 95.94 165 MET A C 1
ATOM 1228 O O . MET A 1 165 ? 0.920 -4.916 4.138 1.00 95.94 165 MET A O 1
ATOM 1232 N N . ALA A 1 166 ? 0.914 -4.630 6.353 1.00 92.50 166 ALA A N 1
ATOM 1233 C CA . ALA A 1 166 ? 2.222 -3.975 6.416 1.00 92.50 166 ALA A CA 1
ATOM 1234 C C . ALA A 1 166 ? 3.364 -4.734 5.693 1.00 92.50 166 ALA A C 1
ATOM 1236 O O . ALA A 1 166 ? 4.179 -4.085 5.041 1.00 92.50 166 ALA A O 1
ATOM 1237 N N . PRO A 1 167 ? 3.467 -6.078 5.718 1.00 91.00 167 PRO A N 1
ATOM 1238 C CA . PRO A 1 167 ? 4.574 -6.780 5.064 1.00 91.00 167 PRO A CA 1
ATOM 1239 C C . PRO A 1 167 ? 4.603 -6.652 3.534 1.00 91.00 167 PRO A C 1
ATOM 1241 O O . PRO A 1 167 ? 5.684 -6.728 2.951 1.00 91.00 167 PRO A O 1
ATOM 1244 N N . VAL A 1 168 ? 3.447 -6.461 2.885 1.00 90.81 168 VAL A N 1
ATOM 1245 C CA . VAL A 1 168 ? 3.341 -6.399 1.413 1.00 90.81 168 VAL A CA 1
ATOM 1246 C C . VAL A 1 168 ? 3.480 -4.995 0.849 1.00 90.81 168 VAL A C 1
ATOM 1248 O O . VAL A 1 168 ? 3.513 -4.829 -0.368 1.00 90.81 168 VAL A O 1
ATOM 1251 N N . VAL A 1 169 ? 3.579 -3.978 1.700 1.00 87.75 169 VAL A N 1
ATOM 1252 C CA . VAL A 1 169 ? 3.867 -2.627 1.235 1.00 87.75 169 VAL A CA 1
ATOM 1253 C C . VAL A 1 169 ? 5.365 -2.342 1.218 1.00 87.75 169 VAL A C 1
ATOM 1255 O O . VAL A 1 169 ? 6.152 -2.919 1.977 1.00 87.75 169 VAL A O 1
ATOM 1258 N N . ALA A 1 170 ? 5.762 -1.427 0.341 1.00 77.69 170 ALA A N 1
ATOM 1259 C CA . ALA A 1 170 ? 7.116 -0.900 0.312 1.00 77.69 170 ALA A CA 1
ATOM 1260 C C . ALA A 1 170 ? 7.315 0.087 1.476 1.00 77.69 170 ALA A C 1
ATOM 1262 O O . ALA A 1 170 ? 6.450 0.909 1.774 1.00 77.69 170 ALA A O 1
ATOM 1263 N N . GLY A 1 171 ? 8.436 -0.056 2.176 1.00 65.69 171 GLY A N 1
ATOM 1264 C CA . GLY A 1 171 ? 8.710 0.579 3.463 1.00 65.69 171 GLY A CA 1
ATOM 1265 C C . GLY A 1 171 ? 9.499 1.874 3.391 1.00 65.69 171 GLY A C 1
ATOM 1266 O O . GLY A 1 171 ? 9.565 2.578 4.393 1.00 65.69 171 GLY A O 1
ATOM 1267 N N . ASP A 1 172 ? 10.064 2.203 2.232 1.00 65.44 172 ASP A N 1
ATOM 1268 C CA . ASP A 1 172 ? 10.844 3.426 2.021 1.00 65.44 172 ASP A CA 1
ATOM 1269 C C . ASP A 1 172 ? 10.136 4.388 1.056 1.00 65.44 172 ASP A C 1
ATOM 1271 O O . ASP A 1 172 ? 10.739 4.967 0.159 1.00 65.44 172 ASP A O 1
ATOM 1275 N N . ILE A 1 173 ? 8.807 4.490 1.188 1.00 63.28 173 ILE A N 1
ATOM 1276 C CA . ILE A 1 173 ? 7.974 5.359 0.354 1.00 63.28 173 ILE A CA 1
ATOM 1277 C C . ILE A 1 173 ? 7.487 6.555 1.167 1.00 63.28 173 ILE A C 1
ATOM 1279 O O . ILE A 1 173 ? 6.982 6.406 2.280 1.00 63.28 173 ILE A O 1
ATOM 1283 N N . GLN A 1 174 ? 7.596 7.742 0.567 1.00 63.81 174 GLN A N 1
ATOM 1284 C CA . GLN A 1 174 ? 7.069 8.983 1.117 1.00 63.81 174 GLN A CA 1
ATOM 1285 C C . GLN A 1 174 ? 5.552 8.909 1.357 1.00 63.81 174 GLN A C 1
ATOM 1287 O O . GLN A 1 174 ? 4.783 8.478 0.497 1.00 63.81 174 GLN A O 1
ATOM 1292 N N . MET A 1 175 ? 5.124 9.399 2.518 1.00 64.44 175 MET A N 1
ATOM 1293 C CA . MET A 1 175 ? 3.717 9.553 2.876 1.00 64.44 175 MET A CA 1
ATOM 1294 C C . MET A 1 175 ? 3.304 11.004 2.674 1.00 64.44 175 MET A C 1
ATOM 1296 O O . MET A 1 175 ? 3.735 11.877 3.421 1.00 64.44 175 MET A O 1
ATOM 1300 N N . VAL A 1 176 ? 2.471 11.276 1.670 1.00 55.56 176 VAL A N 1
ATOM 1301 C CA . VAL A 1 176 ? 1.922 12.619 1.445 1.00 55.56 176 VAL A CA 1
ATOM 1302 C C . VAL A 1 176 ? 0.398 12.598 1.566 1.00 55.56 176 VAL A C 1
ATOM 1304 O O . VAL A 1 176 ? -0.281 11.740 1.010 1.00 55.56 176 VAL A O 1
ATOM 1307 N N . GLY A 1 177 ? -0.172 13.572 2.268 1.00 52.09 177 GLY A N 1
ATOM 1308 C CA . GLY A 1 177 ? -1.545 13.995 1.997 1.00 52.09 177 GLY A CA 1
ATOM 1309 C C . GLY A 1 177 ? -2.698 13.240 2.664 1.00 52.09 177 GLY A C 1
ATOM 1310 O O . GLY A 1 177 ? -3.819 13.492 2.253 1.00 52.09 177 GLY A O 1
ATOM 1311 N N . ARG A 1 178 ? -2.502 12.398 3.689 1.00 57.72 178 ARG A N 1
ATOM 1312 C CA . ARG A 1 178 ? -3.609 12.022 4.601 1.00 57.72 178 ARG A CA 1
ATOM 1313 C C . ARG A 1 178 ? -3.264 12.422 6.021 1.00 57.72 178 ARG A C 1
ATOM 1315 O O . ARG A 1 178 ? -2.148 12.151 6.460 1.00 57.72 178 ARG A O 1
ATOM 1322 N N . GLU A 1 179 ? -4.225 12.995 6.735 1.00 66.44 179 GLU A N 1
ATOM 1323 C CA . GLU A 1 179 ? -4.151 13.058 8.191 1.00 66.44 179 GLU A CA 1
ATOM 1324 C C . GLU A 1 179 ? -4.136 11.617 8.720 1.00 66.44 179 GLU A C 1
ATOM 1326 O O . GLU A 1 179 ? -5.024 10.808 8.436 1.00 66.44 179 G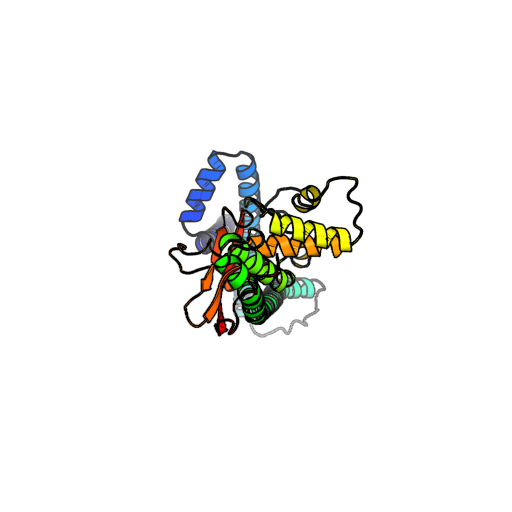LU A O 1
ATOM 1331 N N . ILE A 1 180 ? -3.049 11.262 9.400 1.00 78.81 180 ILE A N 1
ATOM 1332 C CA . ILE A 1 180 ? -2.950 10.014 10.151 1.00 78.81 180 ILE A CA 1
ATOM 1333 C C . ILE A 1 180 ? -3.799 10.223 11.402 1.00 78.81 180 ILE A C 1
ATOM 1335 O O . ILE A 1 180 ? -3.641 11.242 12.075 1.00 78.81 180 ILE A O 1
ATOM 1339 N N . SER A 1 181 ? -4.702 9.290 11.706 1.00 85.25 181 SER A N 1
ATOM 1340 C CA . SER A 1 181 ? -5.520 9.405 12.912 1.00 85.25 181 SER A CA 1
ATOM 1341 C C . SER A 1 181 ? -4.633 9.428 14.168 1.00 85.25 181 SER A C 1
ATOM 1343 O O . SER A 1 181 ? -3.568 8.793 14.189 1.00 85.25 181 SER A O 1
ATOM 1345 N N . PRO A 1 182 ? -5.069 10.084 15.256 1.00 86.19 182 PRO A N 1
ATOM 1346 C CA . PRO A 1 182 ? -4.353 10.042 16.530 1.00 86.19 182 PRO A CA 1
ATOM 1347 C C . PRO A 1 182 ? -4.085 8.611 17.033 1.00 86.19 182 PRO A C 1
ATOM 1349 O O . PRO A 1 182 ? -3.044 8.342 17.630 1.00 86.19 182 PRO A O 1
ATOM 1352 N N . GLN A 1 183 ? -4.995 7.672 16.763 1.00 87.56 183 GLN A N 1
ATOM 1353 C CA . GLN A 1 183 ? -4.902 6.263 17.147 1.00 87.56 183 GLN A CA 1
ATOM 1354 C C . GLN A 1 183 ? -3.832 5.524 16.332 1.00 87.56 183 GLN A C 1
ATOM 1356 O O . GLN A 1 183 ? -3.026 4.776 16.894 1.00 87.56 183 GLN A O 1
ATOM 1361 N N . ALA A 1 184 ? -3.782 5.749 15.016 1.00 86.25 184 ALA A N 1
ATOM 1362 C CA . ALA A 1 184 ? -2.742 5.194 14.159 1.00 86.25 184 ALA A CA 1
ATOM 1363 C C . ALA A 1 184 ? -1.374 5.800 14.503 1.00 86.25 184 ALA A C 1
ATOM 1365 O O . ALA A 1 184 ? -0.375 5.080 14.556 1.00 86.25 184 ALA A O 1
ATOM 1366 N N . GLU A 1 185 ? -1.320 7.092 14.833 1.00 85.38 185 GLU A N 1
ATOM 1367 C CA . GLU A 1 185 ? -0.100 7.731 15.323 1.00 85.38 185 GLU A CA 1
ATOM 1368 C C . GLU A 1 185 ? 0.354 7.126 16.661 1.00 85.38 185 GLU A C 1
ATOM 1370 O O . GLU A 1 185 ? 1.528 6.787 16.820 1.00 85.38 185 GLU A O 1
ATOM 1375 N N . ALA A 1 186 ? -0.562 6.917 17.610 1.00 85.50 186 ALA A N 1
ATOM 1376 C CA . ALA A 1 186 ? -0.260 6.273 18.886 1.00 85.50 186 ALA A CA 1
ATOM 1377 C C . ALA A 1 186 ? 0.272 4.841 18.699 1.00 85.50 186 ALA A C 1
ATOM 1379 O O . ALA A 1 186 ? 1.247 4.457 19.349 1.00 85.50 186 ALA A O 1
ATOM 1380 N N . MET A 1 187 ? -0.303 4.071 17.769 1.00 88.19 187 MET A N 1
ATOM 1381 C CA . MET A 1 187 ? 0.204 2.745 17.402 1.00 88.19 187 MET A CA 1
ATOM 1382 C C . MET A 1 187 ? 1.617 2.826 16.807 1.00 88.19 187 MET A C 1
ATOM 1384 O O . MET A 1 187 ? 2.508 2.088 17.229 1.00 88.19 187 MET A O 1
ATOM 1388 N N . ALA A 1 188 ? 1.859 3.758 15.883 1.00 84.19 188 ALA A N 1
ATOM 1389 C CA . ALA A 1 188 ? 3.183 3.985 15.310 1.00 84.19 188 ALA A CA 1
ATOM 1390 C C . ALA A 1 188 ? 4.219 4.365 16.385 1.00 84.19 188 ALA A C 1
ATOM 1392 O O . ALA A 1 188 ? 5.329 3.827 16.381 1.00 84.19 188 ALA A O 1
ATOM 1393 N N . ARG A 1 189 ? 3.849 5.210 17.362 1.00 80.12 189 ARG A N 1
ATOM 1394 C CA . ARG A 1 189 ? 4.685 5.531 18.536 1.00 80.12 189 ARG A CA 1
ATOM 1395 C C . ARG A 1 189 ? 4.981 4.290 19.374 1.00 80.12 189 ARG A C 1
ATOM 1397 O O . ARG A 1 189 ? 6.128 4.082 19.757 1.00 80.12 189 ARG A O 1
ATOM 1404 N N . ALA A 1 190 ? 3.982 3.449 19.636 1.00 83.88 190 ALA A N 1
ATOM 1405 C CA . ALA A 1 190 ? 4.165 2.221 20.408 1.00 83.88 190 ALA A CA 1
ATOM 1406 C C . ALA A 1 190 ? 5.111 1.232 19.704 1.00 83.88 190 ALA A C 1
ATOM 1408 O O . ALA A 1 190 ? 6.000 0.661 20.341 1.00 83.88 190 ALA A O 1
ATOM 1409 N N . MET A 1 191 ? 4.973 1.074 18.383 1.00 82.88 191 MET A N 1
ATOM 1410 C CA . MET A 1 191 ? 5.904 0.288 17.568 1.00 82.88 191 MET A CA 1
ATOM 1411 C C . MET A 1 191 ? 7.322 0.861 17.639 1.00 82.88 191 MET A C 1
ATOM 1413 O O . MET A 1 191 ? 8.276 0.109 17.807 1.00 82.88 191 MET A O 1
ATOM 1417 N N . TYR A 1 192 ? 7.457 2.184 17.571 1.00 75.69 192 TYR A N 1
ATOM 1418 C CA . TYR A 1 192 ? 8.743 2.872 17.638 1.00 75.69 192 TYR A CA 1
ATOM 1419 C C . TYR A 1 192 ? 9.454 2.680 18.986 1.00 75.69 192 TYR A C 1
ATOM 1421 O O . TYR A 1 192 ? 10.625 2.304 19.018 1.00 75.69 192 TYR A O 1
ATOM 1429 N N . VAL A 1 193 ? 8.740 2.866 20.104 1.00 76.12 193 VAL A N 1
ATOM 1430 C CA . VAL A 1 193 ? 9.282 2.672 21.463 1.00 76.12 193 VAL A CA 1
ATOM 1431 C C . VAL A 1 193 ? 9.786 1.243 21.653 1.00 76.12 193 VAL A C 1
ATOM 1433 O O . VAL A 1 193 ? 10.829 1.032 22.268 1.00 76.12 193 VAL A O 1
ATOM 1436 N N . ARG A 1 194 ? 9.095 0.253 21.078 1.00 77.06 194 ARG A N 1
ATOM 1437 C CA . ARG A 1 194 ? 9.505 -1.153 21.161 1.00 77.06 194 ARG A CA 1
ATOM 1438 C C . ARG A 1 194 ? 10.874 -1.428 20.530 1.00 77.06 194 ARG A C 1
ATOM 1440 O O . ARG A 1 194 ? 11.542 -2.365 20.958 1.00 77.06 194 ARG A O 1
ATOM 1447 N N . PHE A 1 195 ? 11.296 -0.630 19.551 1.00 73.75 195 PHE A N 1
ATOM 1448 C CA . PHE A 1 195 ? 12.610 -0.762 18.919 1.00 73.75 195 PHE A CA 1
ATOM 1449 C C . PHE A 1 195 ? 13.706 0.076 19.590 1.00 73.75 195 PHE A C 1
ATOM 1451 O O . PHE A 1 195 ? 14.832 0.071 19.104 1.00 73.75 195 PHE A O 1
ATOM 1458 N N . ALA A 1 196 ? 13.406 0.764 20.703 1.00 62.28 196 ALA A N 1
ATOM 1459 C CA . ALA A 1 196 ? 14.353 1.608 21.441 1.00 62.28 196 ALA A CA 1
ATOM 1460 C C . ALA A 1 196 ? 15.099 2.620 20.548 1.00 62.28 196 ALA A C 1
ATOM 1462 O O . ALA A 1 196 ? 16.247 2.978 20.806 1.00 62.28 196 ALA A O 1
ATOM 1463 N N . LEU A 1 197 ? 14.438 3.074 19.483 1.00 61.56 197 LEU A N 1
ATOM 1464 C CA . LEU A 1 197 ? 14.988 4.058 18.570 1.00 61.56 197 LEU A CA 1
ATOM 1465 C C . LEU A 1 197 ? 15.159 5.392 19.301 1.00 61.56 197 LEU A C 1
ATOM 1467 O O . LEU A 1 197 ? 14.202 5.920 19.869 1.00 61.56 197 LEU A O 1
ATOM 1471 N N . ASP A 1 198 ? 16.372 5.943 19.277 1.00 54.62 198 ASP A N 1
ATOM 1472 C CA . ASP A 1 198 ? 16.676 7.230 19.898 1.00 54.62 198 ASP A CA 1
ATOM 1473 C C . ASP A 1 198 ? 15.819 8.333 19.248 1.00 54.62 198 ASP A C 1
ATOM 1475 O O . ASP A 1 198 ? 15.913 8.613 18.050 1.00 54.62 198 ASP A O 1
ATOM 1479 N N . VAL A 1 199 ? 14.898 8.903 20.029 1.00 52.09 199 VAL A N 1
ATOM 1480 C CA . VAL A 1 199 ? 13.916 9.903 19.574 1.00 52.09 199 VAL A CA 1
ATOM 1481 C C . VAL A 1 199 ? 14.472 11.329 19.631 1.00 52.09 199 VAL A C 1
ATOM 1483 O O . VAL A 1 199 ? 13.776 12.271 19.246 1.00 52.09 199 VAL A O 1
ATOM 1486 N N . SER A 1 200 ? 15.705 11.499 20.117 1.00 48.25 200 SER A N 1
ATOM 1487 C CA . SER A 1 200 ? 16.262 12.792 20.527 1.00 48.25 200 SER A CA 1
ATOM 1488 C C . SER A 1 200 ? 16.397 13.833 19.408 1.00 48.25 200 SER A C 1
ATOM 1490 O O . SER A 1 200 ? 16.505 15.018 19.713 1.00 48.25 200 SER A O 1
ATOM 1492 N N . ALA A 1 201 ? 16.326 13.440 18.129 1.00 45.88 201 ALA A N 1
ATOM 1493 C CA . ALA A 1 201 ? 16.604 14.339 17.005 1.00 45.88 201 ALA A CA 1
ATOM 1494 C C . ALA A 1 201 ? 15.404 14.717 16.106 1.00 45.88 201 ALA A C 1
ATOM 1496 O O . ALA A 1 201 ? 15.579 15.550 15.221 1.00 45.88 201 ALA A O 1
ATOM 1497 N N . GLY A 1 202 ? 14.190 14.167 16.283 1.00 51.69 202 GLY A N 1
ATOM 1498 C CA . GLY A 1 202 ? 13.098 14.526 15.353 1.00 51.69 202 GLY A CA 1
ATOM 1499 C C . GLY A 1 202 ? 11.709 13.904 15.521 1.00 51.69 202 GLY A C 1
ATOM 1500 O O . GLY A 1 202 ? 10.841 14.175 14.692 1.00 51.69 202 GLY A O 1
ATOM 1501 N N . GLY A 1 203 ? 11.454 13.090 16.552 1.00 60.81 203 GLY A N 1
ATOM 1502 C CA . GLY A 1 203 ? 10.109 12.544 16.797 1.00 60.81 203 GLY A CA 1
ATOM 1503 C C . GLY A 1 203 ? 9.542 11.691 15.649 1.00 60.81 203 GLY A C 1
ATOM 1504 O O . GLY A 1 203 ? 10.251 11.288 14.729 1.00 60.81 203 GLY A O 1
ATOM 1505 N N . LEU A 1 204 ? 8.229 11.438 15.681 1.00 58.84 204 LEU A N 1
ATOM 1506 C CA . LEU A 1 204 ? 7.503 10.701 14.633 1.00 58.84 204 LEU A CA 1
ATOM 1507 C C . LEU A 1 204 ? 7.544 11.418 13.274 1.00 58.84 204 LEU A C 1
ATOM 1509 O O . LEU A 1 204 ? 7.505 10.778 12.229 1.00 58.84 204 LEU A O 1
ATOM 1513 N N . ALA A 1 205 ? 7.721 12.741 13.295 1.00 57.66 205 ALA A N 1
ATOM 1514 C CA . ALA A 1 205 ? 7.918 13.559 12.107 1.00 57.66 205 ALA A CA 1
ATOM 1515 C C . ALA A 1 205 ? 9.122 13.079 11.276 1.00 57.66 205 ALA A C 1
ATOM 1517 O O . ALA A 1 205 ? 9.025 13.005 10.056 1.00 57.66 205 ALA A O 1
ATOM 1518 N N . SER A 1 206 ? 10.212 12.632 11.915 1.00 58.44 206 SER A N 1
ATOM 1519 C CA . SER A 1 206 ? 11.377 12.064 11.213 1.00 58.44 206 SER A CA 1
ATOM 1520 C C . SER A 1 206 ? 11.091 10.774 10.422 1.00 58.44 206 SER A C 1
ATOM 1522 O O . SER A 1 206 ? 11.884 10.407 9.560 1.00 58.44 206 SER A O 1
ATOM 1524 N N . LEU A 1 207 ? 9.963 10.099 10.682 1.00 58.22 207 LEU A N 1
ATOM 1525 C CA . LEU A 1 207 ? 9.499 8.921 9.934 1.00 58.22 207 LEU A CA 1
ATOM 1526 C C . LEU A 1 207 ? 8.547 9.280 8.790 1.00 58.22 207 LEU A C 1
ATOM 1528 O O . LEU A 1 207 ? 8.350 8.468 7.888 1.00 58.22 207 LEU A O 1
ATOM 1532 N N . LEU A 1 208 ? 7.943 10.469 8.851 1.00 55.81 208 LEU A N 1
ATOM 1533 C CA . LEU A 1 208 ? 7.060 11.007 7.815 1.00 55.81 208 LEU A CA 1
ATOM 1534 C C . LEU A 1 208 ? 7.857 11.699 6.701 1.00 55.81 208 LEU A C 1
ATOM 1536 O O . LEU A 1 208 ? 7.372 11.810 5.575 1.00 55.81 208 LEU A O 1
ATOM 1540 N N . PHE A 1 209 ? 9.087 12.132 6.995 1.00 52.03 209 PHE A N 1
ATOM 1541 C CA . PHE A 1 209 ? 10.000 12.708 6.014 1.00 52.03 209 PHE A CA 1
ATOM 1542 C C . PHE A 1 209 ? 10.951 11.642 5.439 1.00 52.03 209 PHE A C 1
ATOM 1544 O O . PHE A 1 209 ? 11.515 10.848 6.194 1.00 52.03 209 PHE A O 1
ATOM 1551 N N . PRO A 1 210 ? 11.147 11.598 4.108 1.00 52.31 210 PRO A N 1
ATOM 1552 C CA . PRO A 1 210 ? 11.977 10.583 3.472 1.00 52.31 210 PRO A CA 1
ATOM 1553 C C . PRO A 1 210 ? 13.458 10.737 3.834 1.00 52.31 210 PRO A C 1
ATOM 1555 O O . PRO A 1 210 ? 13.992 11.848 3.910 1.00 52.31 210 PRO A O 1
ATOM 1558 N N . VAL A 1 211 ? 14.160 9.606 3.930 1.00 47.25 211 VAL A N 1
ATOM 1559 C CA . VAL A 1 211 ? 15.624 9.553 3.845 1.00 47.25 211 VAL A CA 1
ATOM 1560 C C . VAL A 1 211 ? 15.989 9.710 2.359 1.00 47.25 211 VAL A C 1
ATOM 1562 O O . VAL A 1 211 ? 16.191 8.738 1.639 1.00 47.25 211 VAL A O 1
ATOM 1565 N N . GLY A 1 212 ? 15.983 10.943 1.837 1.00 42.91 212 GLY A N 1
ATOM 1566 C CA . GLY A 1 212 ? 16.449 11.201 0.461 1.00 42.91 212 GLY A CA 1
ATOM 1567 C C . GLY A 1 212 ? 15.743 12.271 -0.377 1.00 42.91 212 GLY A C 1
ATOM 1568 O O . GLY A 1 212 ? 16.072 12.389 -1.554 1.00 42.91 212 GLY A O 1
ATOM 1569 N N . GLY A 1 213 ? 14.852 13.083 0.198 1.00 43.97 213 GLY A N 1
ATOM 1570 C CA . GLY A 1 213 ? 14.251 14.231 -0.498 1.00 43.97 213 GLY A CA 1
ATOM 1571 C C . GLY A 1 213 ? 13.001 13.910 -1.331 1.00 43.97 213 GLY A C 1
ATOM 1572 O O . GLY A 1 213 ? 12.709 12.763 -1.638 1.00 43.97 213 GLY A O 1
ATOM 1573 N N . ASN A 1 214 ? 12.239 14.958 -1.660 1.00 47.44 214 ASN A N 1
ATOM 1574 C CA . ASN A 1 214 ? 10.885 14.907 -2.239 1.00 47.44 214 ASN A CA 1
ATOM 1575 C C . ASN A 1 214 ? 10.863 14.746 -3.773 1.00 47.44 214 ASN A C 1
ATOM 1577 O O . ASN A 1 214 ? 10.083 15.424 -4.444 1.00 47.44 214 ASN A O 1
ATOM 1581 N N . ASP A 1 215 ? 11.737 13.926 -4.356 1.00 52.22 215 ASP A N 1
ATOM 1582 C CA . ASP A 1 215 ? 11.780 13.791 -5.816 1.00 52.22 215 ASP A CA 1
ATOM 1583 C C . ASP A 1 215 ? 11.010 12.536 -6.278 1.00 52.22 215 ASP A C 1
ATOM 1585 O O . ASP A 1 215 ? 11.459 11.411 -6.053 1.00 52.22 215 ASP A O 1
ATOM 1589 N N . PRO A 1 216 ? 9.857 12.675 -6.964 1.00 48.03 216 PRO A N 1
ATOM 1590 C CA . PRO A 1 216 ? 9.097 11.534 -7.477 1.00 48.03 216 PRO A CA 1
ATOM 1591 C C . PRO A 1 216 ? 9.893 10.662 -8.468 1.00 48.03 216 PRO A C 1
ATOM 1593 O O . PRO A 1 216 ? 9.465 9.546 -8.771 1.00 48.03 216 PRO A O 1
ATOM 1596 N N . THR A 1 217 ? 11.041 11.139 -8.966 1.00 48.59 217 THR A N 1
ATOM 1597 C CA . THR A 1 217 ? 11.928 10.404 -9.877 1.00 48.59 217 THR A CA 1
ATOM 1598 C C . THR A 1 217 ? 13.021 9.589 -9.172 1.00 48.59 217 THR A C 1
ATOM 1600 O O . THR A 1 217 ? 13.471 8.587 -9.731 1.00 48.59 217 THR A O 1
ATOM 1603 N N . THR A 1 218 ? 13.412 9.926 -7.936 1.00 47.47 218 THR A N 1
ATOM 1604 C CA . THR A 1 218 ? 14.449 9.190 -7.173 1.00 47.47 218 THR A CA 1
ATOM 1605 C C . THR A 1 218 ? 13.892 7.963 -6.433 1.00 47.47 218 THR A C 1
ATOM 1607 O O . THR A 1 218 ? 14.639 7.073 -6.020 1.00 47.47 218 THR A O 1
ATOM 1610 N N . GLU A 1 219 ? 12.564 7.864 -6.341 1.00 52.00 219 GLU A N 1
ATOM 1611 C CA . GLU A 1 219 ? 11.805 6.854 -5.588 1.00 52.00 219 GLU A CA 1
ATOM 1612 C C . GLU A 1 219 ? 11.403 5.608 -6.411 1.00 52.00 219 GLU A C 1
ATOM 1614 O O . GLU A 1 219 ? 10.608 4.781 -5.953 1.00 52.00 219 GLU A O 1
ATOM 1619 N N . LEU A 1 220 ? 11.899 5.475 -7.649 1.00 54.41 220 LEU A N 1
ATOM 1620 C CA . LEU A 1 220 ? 11.599 4.368 -8.580 1.00 54.41 220 LEU A CA 1
ATOM 1621 C C . LEU A 1 220 ? 12.763 3.370 -8.731 1.00 54.41 220 LEU A C 1
ATOM 1623 O O . LEU A 1 220 ? 12.868 2.666 -9.736 1.00 54.41 220 LEU A O 1
ATOM 1627 N N . SER A 1 221 ? 13.658 3.299 -7.744 1.00 59.06 221 SER A N 1
ATOM 1628 C CA . SER A 1 221 ? 14.764 2.338 -7.761 1.00 59.06 221 SER A CA 1
ATOM 1629 C C . SER A 1 221 ? 14.344 0.970 -7.214 1.00 59.06 221 SER A C 1
ATOM 1631 O O . SER A 1 221 ? 13.594 0.868 -6.242 1.00 59.06 221 SER A O 1
ATOM 1633 N N . ALA A 1 222 ? 14.887 -0.102 -7.801 1.00 61.25 222 ALA A N 1
ATOM 1634 C CA . ALA A 1 222 ? 14.701 -1.459 -7.283 1.00 61.25 222 ALA A CA 1
ATOM 1635 C C . ALA A 1 222 ? 15.184 -1.585 -5.824 1.00 61.25 222 ALA A C 1
ATOM 1637 O O . ALA A 1 222 ? 14.564 -2.287 -5.035 1.00 61.25 222 ALA A O 1
ATOM 1638 N N . ALA A 1 223 ? 16.242 -0.860 -5.443 1.00 63.31 223 ALA A N 1
ATOM 1639 C CA . ALA A 1 223 ? 16.754 -0.842 -4.073 1.00 63.31 223 ALA A CA 1
ATOM 1640 C C . ALA A 1 223 ? 15.706 -0.349 -3.058 1.00 63.31 223 ALA A C 1
ATOM 1642 O O . ALA A 1 223 ? 15.535 -0.968 -2.012 1.00 63.31 223 ALA A O 1
ATOM 1643 N N . ARG A 1 224 ? 14.942 0.699 -3.394 1.00 63.44 224 ARG A N 1
ATOM 1644 C CA . ARG A 1 224 ? 13.850 1.192 -2.540 1.00 63.44 224 ARG A CA 1
ATOM 1645 C C . ARG A 1 224 ? 12.627 0.277 -2.543 1.00 63.44 224 ARG A C 1
ATOM 1647 O O . ARG A 1 224 ? 11.973 0.146 -1.514 1.00 63.44 224 ARG A O 1
ATOM 1654 N N . ALA A 1 225 ? 12.349 -0.416 -3.652 1.00 62.16 225 ALA A N 1
ATOM 1655 C CA . ALA A 1 225 ? 11.302 -1.444 -3.700 1.00 62.16 225 ALA A CA 1
ATOM 1656 C C . ALA A 1 225 ? 11.576 -2.621 -2.739 1.00 62.16 225 ALA A C 1
ATOM 1658 O O . ALA A 1 225 ? 10.633 -3.270 -2.290 1.00 62.16 225 ALA A O 1
ATOM 1659 N N . PHE A 1 226 ? 12.848 -2.870 -2.406 1.00 67.38 226 PHE A N 1
ATOM 1660 C CA . PHE A 1 226 ? 13.289 -3.891 -1.447 1.00 67.38 226 PHE A CA 1
ATOM 1661 C C . PHE A 1 226 ? 13.691 -3.334 -0.075 1.00 67.38 226 PHE A C 1
ATOM 1663 O O . PHE A 1 226 ? 14.259 -4.070 0.731 1.00 67.38 226 PHE A O 1
ATOM 1670 N N . ASP A 1 227 ? 13.341 -2.075 0.203 1.00 68.44 227 ASP A N 1
ATOM 1671 C CA . ASP A 1 227 ? 13.606 -1.360 1.449 1.00 68.44 227 ASP A CA 1
ATOM 1672 C C . ASP A 1 227 ? 15.112 -1.269 1.817 1.00 68.44 227 ASP A C 1
ATOM 1674 O O . ASP A 1 227 ? 15.707 -2.188 2.391 1.00 68.44 227 ASP A O 1
ATOM 1678 N N . SER A 1 228 ? 15.729 -0.111 1.577 1.00 66.69 228 SER A N 1
ATOM 1679 C CA . SER A 1 228 ? 17.130 0.168 1.942 1.00 66.69 228 SER A CA 1
ATOM 1680 C C . SER A 1 228 ? 17.365 0.446 3.435 1.00 66.69 228 SER A C 1
ATOM 1682 O O . SER A 1 228 ? 18.499 0.355 3.903 1.00 66.69 228 SER A O 1
ATOM 1684 N N . ASP A 1 229 ? 16.311 0.771 4.184 1.00 68.31 229 ASP A N 1
ATOM 1685 C CA . ASP A 1 229 ? 16.396 1.283 5.557 1.00 68.31 229 ASP A CA 1
ATOM 1686 C C . ASP A 1 229 ? 16.420 0.205 6.651 1.00 68.31 229 ASP A C 1
ATOM 1688 O O . ASP A 1 229 ? 15.957 -0.919 6.457 1.00 68.31 229 ASP A O 1
ATOM 1692 N N . GLY A 1 230 ? 16.889 0.571 7.850 1.00 72.06 230 GLY A N 1
ATOM 1693 C CA . GLY A 1 230 ? 16.834 -0.276 9.049 1.00 72.06 230 GLY A CA 1
ATOM 1694 C C . GLY A 1 230 ? 15.427 -0.820 9.343 1.00 72.06 230 GLY A C 1
ATOM 1695 O O . GLY A 1 230 ? 14.418 -0.154 9.096 1.00 72.06 230 GLY A O 1
ATOM 1696 N N . PHE A 1 231 ? 15.351 -2.063 9.835 1.00 76.50 231 PHE A N 1
ATOM 1697 C CA . PHE A 1 231 ? 14.085 -2.780 10.061 1.00 76.50 231 PHE A CA 1
ATOM 1698 C C . PHE A 1 231 ? 13.125 -2.033 11.001 1.00 76.50 231 PHE A C 1
ATOM 1700 O O . PHE A 1 231 ? 11.917 -2.018 10.784 1.00 76.50 231 PHE A O 1
ATOM 1707 N N . ASP A 1 232 ? 13.678 -1.394 12.019 1.00 74.44 232 ASP A N 1
ATOM 1708 C CA . ASP A 1 232 ? 12.996 -0.604 13.038 1.00 74.44 232 ASP A CA 1
ATOM 1709 C C . ASP A 1 232 ? 12.206 0.583 12.455 1.00 74.44 232 ASP A C 1
ATOM 1711 O O . ASP A 1 232 ? 10.999 0.707 12.676 1.00 74.44 232 ASP A O 1
ATOM 1715 N N . ARG A 1 233 ? 12.849 1.419 11.634 1.00 74.25 233 ARG A N 1
ATOM 1716 C CA . ARG A 1 233 ? 12.205 2.553 10.948 1.00 74.25 233 ARG A CA 1
ATOM 1717 C C . ARG A 1 233 ? 11.258 2.075 9.853 1.00 74.25 233 ARG A C 1
ATOM 1719 O O . ARG A 1 233 ? 10.173 2.630 9.672 1.00 74.25 233 ARG A O 1
ATOM 1726 N N . ARG A 1 234 ? 11.653 1.010 9.154 1.00 79.56 234 ARG A N 1
ATOM 1727 C CA . ARG A 1 234 ? 10.888 0.384 8.075 1.00 79.56 234 ARG A CA 1
ATOM 1728 C C . ARG A 1 234 ? 9.562 -0.186 8.570 1.00 79.56 234 ARG A C 1
ATOM 1730 O O . ARG A 1 234 ? 8.553 0.001 7.903 1.00 79.56 234 ARG A O 1
ATOM 1737 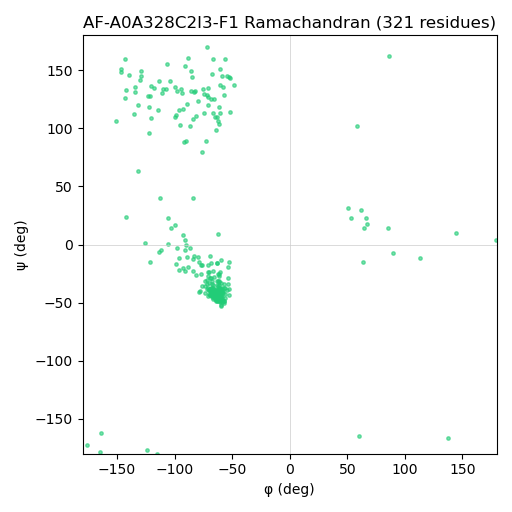N N . ALA A 1 235 ? 9.530 -0.856 9.722 1.00 83.81 235 ALA A N 1
ATOM 1738 C CA . ALA A 1 235 ? 8.309 -1.463 10.252 1.00 83.81 235 ALA A CA 1
ATOM 1739 C C . ALA A 1 235 ? 7.215 -0.415 10.511 1.00 83.81 235 ALA A C 1
ATOM 1741 O O . ALA A 1 235 ? 6.068 -0.604 10.101 1.00 83.81 235 ALA A O 1
ATOM 1742 N N . VAL A 1 236 ? 7.581 0.713 11.128 1.00 84.56 236 VAL A N 1
ATOM 1743 C CA . VAL A 1 236 ? 6.648 1.818 11.387 1.00 84.56 236 VAL A CA 1
ATOM 1744 C C . VAL A 1 236 ? 6.182 2.455 10.078 1.00 84.56 236 VAL A C 1
ATOM 1746 O O . VAL A 1 236 ? 4.985 2.676 9.898 1.00 84.56 236 VAL A O 1
ATOM 1749 N N . ARG A 1 237 ? 7.097 2.684 9.125 1.00 81.69 237 ARG A N 1
ATOM 1750 C CA . ARG A 1 237 ? 6.728 3.248 7.821 1.00 81.69 237 ARG A CA 1
ATOM 1751 C C . ARG A 1 237 ? 5.815 2.325 7.018 1.00 81.69 237 ARG A C 1
ATOM 1753 O O . ARG A 1 237 ? 4.811 2.774 6.478 1.00 81.69 237 ARG A O 1
ATOM 1760 N N . LYS A 1 238 ? 6.090 1.022 6.998 1.00 87.31 238 LYS A N 1
ATOM 1761 C CA . LYS A 1 238 ? 5.210 0.036 6.358 1.00 87.31 238 LYS A CA 1
ATOM 1762 C C . LYS A 1 238 ? 3.821 0.019 6.985 1.00 87.31 238 LYS A C 1
ATOM 1764 O O . LYS A 1 238 ? 2.834 -0.013 6.258 1.00 87.31 238 LYS A O 1
ATOM 1769 N N . PHE A 1 239 ? 3.726 0.088 8.311 1.00 90.31 239 PHE A N 1
ATOM 1770 C CA . PHE A 1 239 ? 2.433 0.190 8.983 1.00 90.31 239 PHE A CA 1
ATOM 1771 C C . PHE A 1 239 ? 1.668 1.448 8.555 1.00 90.31 239 PHE A C 1
ATOM 1773 O O . PHE A 1 239 ? 0.533 1.340 8.099 1.00 90.31 239 PHE A O 1
ATOM 1780 N N . LEU A 1 240 ? 2.290 2.624 8.641 1.00 86.88 240 LEU A N 1
ATOM 1781 C CA . LEU A 1 240 ? 1.636 3.884 8.286 1.00 86.88 240 LEU A CA 1
ATOM 1782 C C . LEU A 1 240 ? 1.252 3.934 6.798 1.00 86.88 240 LEU A C 1
ATOM 1784 O O . LEU A 1 240 ? 0.160 4.382 6.456 1.00 86.88 240 LEU A O 1
ATOM 1788 N N . PHE A 1 241 ? 2.091 3.405 5.907 1.00 85.81 241 PHE A N 1
ATOM 1789 C CA . PHE A 1 241 ? 1.785 3.357 4.478 1.00 85.81 241 PHE A CA 1
ATOM 1790 C C . PHE A 1 241 ? 0.618 2.408 4.206 1.00 85.81 241 PHE A C 1
ATOM 1792 O O . PHE A 1 241 ? -0.322 2.754 3.497 1.00 85.81 241 PHE A O 1
ATOM 1799 N N . SER A 1 242 ? 0.640 1.228 4.826 1.00 90.62 242 SER A N 1
ATOM 1800 C CA . SER A 1 242 ? -0.459 0.266 4.779 1.00 90.62 242 SER A CA 1
ATOM 1801 C C . SER A 1 242 ? -1.765 0.863 5.312 1.00 90.62 242 SER A C 1
ATOM 1803 O O . SER A 1 242 ? -2.823 0.690 4.707 1.00 90.62 242 SER A O 1
ATOM 1805 N N . TYR A 1 243 ? -1.693 1.645 6.390 1.00 90.38 243 TYR A N 1
ATOM 1806 C CA . TYR A 1 243 ? -2.828 2.373 6.947 1.00 90.38 243 TYR A CA 1
ATOM 1807 C C . TYR A 1 243 ? -3.402 3.383 5.949 1.00 90.38 243 TYR A C 1
ATOM 1809 O O . TYR A 1 243 ? -4.611 3.403 5.716 1.00 90.38 243 TYR A O 1
ATOM 1817 N N . MET A 1 244 ? -2.551 4.179 5.298 1.00 86.06 244 MET A N 1
ATOM 1818 C CA . MET A 1 244 ? -2.987 5.133 4.274 1.00 86.06 244 MET A CA 1
ATOM 1819 C C . MET A 1 244 ? -3.609 4.445 3.055 1.00 86.06 244 MET A C 1
ATOM 1821 O O . MET A 1 244 ? -4.556 4.989 2.496 1.00 86.06 244 MET A O 1
ATOM 1825 N N . MET A 1 245 ? -3.109 3.263 2.682 1.00 87.69 245 MET A N 1
ATOM 1826 C CA . MET A 1 245 ? -3.620 2.446 1.572 1.00 87.69 245 MET A CA 1
ATOM 1827 C C . MET A 1 245 ? -4.869 1.634 1.923 1.00 87.69 245 MET A C 1
ATOM 1829 O O . MET A 1 245 ? -5.490 1.057 1.031 1.00 87.69 245 MET A O 1
ATOM 1833 N N . THR A 1 246 ? -5.233 1.572 3.202 1.00 91.19 246 THR A N 1
ATOM 1834 C CA . THR A 1 246 ? -6.449 0.909 3.664 1.00 91.19 246 THR A CA 1
ATOM 1835 C C . THR A 1 246 ? -7.576 1.927 3.731 1.00 91.19 246 THR A C 1
ATOM 1837 O O . THR A 1 246 ? -7.535 2.869 4.525 1.00 91.19 246 THR A O 1
ATOM 1840 N N . GLU A 1 247 ? -8.605 1.711 2.928 1.00 89.12 247 GLU A N 1
ATOM 1841 C CA . GLU A 1 247 ? -9.863 2.432 2.988 1.00 89.12 247 GLU A CA 1
ATOM 1842 C C . GLU A 1 247 ? -10.867 1.627 3.815 1.00 89.12 247 GLU A C 1
ATOM 1844 O O . GLU A 1 247 ? -11.262 0.512 3.465 1.00 89.12 247 GLU A O 1
ATOM 1849 N N . MET A 1 248 ? -11.270 2.210 4.937 1.00 85.81 248 MET A N 1
ATOM 1850 C CA . MET A 1 248 ? -12.368 1.744 5.767 1.00 85.81 248 MET A CA 1
ATOM 1851 C C . MET A 1 248 ? -13.214 2.983 6.053 1.00 85.81 248 MET A C 1
ATOM 1853 O O . MET A 1 248 ? -12.666 3.986 6.513 1.00 85.81 248 MET A O 1
ATOM 1857 N N . GLY A 1 249 ? -14.486 2.964 5.653 1.00 68.81 249 GLY A N 1
ATOM 1858 C CA . GLY A 1 249 ? -15.344 4.144 5.717 1.00 68.81 249 GLY A CA 1
ATOM 1859 C C . GLY A 1 249 ? -15.636 4.582 7.152 1.00 68.81 249 GLY A C 1
ATOM 1860 O O . GLY A 1 249 ? -15.528 3.796 8.095 1.00 68.81 249 GLY A O 1
ATOM 1861 N N . GLU A 1 250 ? -16.034 5.842 7.302 1.00 58.88 250 GLU A N 1
ATOM 1862 C CA . GLU A 1 250 ? -16.656 6.337 8.528 1.00 58.88 250 GLU A CA 1
ATOM 1863 C C . GLU A 1 250 ? -18.072 5.740 8.617 1.00 58.88 250 GLU A C 1
ATOM 1865 O O . GLU A 1 250 ? -18.821 5.723 7.638 1.00 58.88 250 GLU A O 1
ATOM 1870 N N . GLY A 1 251 ? -18.402 5.137 9.757 1.00 42.50 251 GLY A N 1
ATOM 1871 C CA . GLY A 1 251 ? -19.569 4.268 9.919 1.00 42.50 251 GLY A CA 1
ATOM 1872 C C . GLY A 1 251 ? -20.929 4.876 9.548 1.00 42.50 251 GLY A C 1
ATOM 1873 O O . GLY A 1 251 ? -21.129 6.086 9.538 1.00 42.50 251 GLY A O 1
ATOM 1874 N N . LEU A 1 252 ? -21.879 3.965 9.294 1.00 36.41 252 LEU A N 1
ATOM 1875 C CA . LEU A 1 252 ? -23.319 4.145 9.028 1.00 36.41 252 LEU A CA 1
ATOM 1876 C C . LEU A 1 252 ? -23.740 4.928 7.770 1.00 36.41 252 LEU A C 1
ATOM 1878 O O . LEU A 1 252 ? -24.893 4.781 7.367 1.00 36.41 252 LEU A O 1
ATOM 1882 N N . ALA A 1 253 ? -22.854 5.677 7.106 1.00 39.09 253 ALA A N 1
ATOM 1883 C CA . ALA A 1 253 ? -23.223 6.469 5.925 1.00 39.09 253 ALA A CA 1
ATOM 1884 C C . ALA A 1 253 ? -22.170 6.512 4.801 1.00 39.09 253 ALA A C 1
ATOM 1886 O O . ALA A 1 253 ? -22.191 7.434 3.985 1.00 39.09 253 ALA A O 1
ATOM 1887 N N . SER A 1 254 ? -21.259 5.535 4.701 1.00 47.81 254 SER A N 1
ATOM 1888 C CA . SER A 1 254 ? -20.462 5.424 3.475 1.00 47.81 254 SER A CA 1
ATOM 1889 C C . SER A 1 254 ? -21.378 4.939 2.344 1.00 47.81 254 SER A C 1
ATOM 1891 O O . SER A 1 254 ? -21.985 3.869 2.433 1.00 47.81 254 SER A O 1
ATOM 1893 N N . SER A 1 255 ? -21.517 5.737 1.281 1.00 52.19 255 SER A N 1
ATOM 1894 C CA . SER A 1 255 ? -22.354 5.426 0.107 1.00 52.19 255 SER A CA 1
ATOM 1895 C C . SER A 1 255 ? -22.028 4.070 -0.531 1.00 52.19 255 SER A C 1
ATOM 1897 O O . SER A 1 255 ? -22.857 3.501 -1.237 1.00 52.19 255 SER A O 1
ATOM 1899 N N . ASP A 1 256 ? -20.837 3.545 -0.241 1.00 66.62 256 ASP A N 1
ATOM 1900 C CA . ASP A 1 256 ? -20.254 2.360 -0.862 1.00 66.62 256 ASP A CA 1
ATOM 1901 C C . ASP A 1 256 ? -20.280 1.130 0.069 1.00 66.62 256 ASP A C 1
ATOM 1903 O O . ASP A 1 256 ? -19.803 0.053 -0.297 1.00 66.62 256 ASP A O 1
ATOM 1907 N N . GLY A 1 257 ? -20.820 1.261 1.288 1.00 73.56 257 GLY A N 1
ATOM 1908 C CA . GLY A 1 257 ? -20.905 0.167 2.262 1.00 73.56 257 GLY A CA 1
ATOM 1909 C C . GLY A 1 257 ? -19.546 -0.322 2.781 1.00 73.56 257 GLY A C 1
ATOM 1910 O O . GLY A 1 257 ? -19.436 -1.470 3.205 1.00 73.56 257 GLY A O 1
ATOM 1911 N N . ILE A 1 258 ? -18.509 0.518 2.709 1.00 86.00 258 ILE A N 1
ATOM 1912 C CA . ILE A 1 258 ? -17.168 0.274 3.260 1.00 86.00 258 ILE A CA 1
ATOM 1913 C C . ILE A 1 258 ? -17.166 0.700 4.734 1.00 86.00 258 ILE A C 1
ATOM 1915 O O . ILE A 1 258 ? -17.595 1.808 5.053 1.00 86.00 258 ILE A O 1
ATOM 1919 N N . GLY A 1 259 ? -16.644 -0.136 5.626 1.00 88.62 259 GLY A N 1
ATOM 1920 C CA . GLY A 1 259 ? -16.607 0.103 7.067 1.00 88.62 259 GLY A CA 1
ATOM 1921 C C . GLY A 1 259 ? -16.958 -1.147 7.866 1.00 88.62 259 GLY A C 1
ATOM 1922 O O . GLY A 1 259 ? -16.993 -2.264 7.347 1.00 88.62 259 GLY A O 1
ATOM 1923 N N . VAL A 1 260 ? -17.221 -0.957 9.150 1.00 90.06 260 VAL A N 1
ATOM 1924 C CA . VAL A 1 260 ? -17.761 -1.987 10.032 1.00 90.06 260 VAL A CA 1
ATOM 1925 C C . VAL A 1 260 ? -19.197 -2.294 9.622 1.00 90.06 260 VAL A C 1
ATOM 1927 O O . VAL A 1 260 ? -20.047 -1.407 9.551 1.00 90.06 260 VAL A O 1
ATOM 1930 N N . ILE A 1 261 ? -19.454 -3.572 9.365 1.00 90.44 261 ILE A N 1
ATOM 1931 C CA . ILE A 1 261 ? -20.793 -4.106 9.146 1.00 90.44 261 ILE A CA 1
ATOM 1932 C C . ILE A 1 261 ? -21.317 -4.509 10.516 1.00 90.44 261 ILE A C 1
ATOM 1934 O O . ILE A 1 261 ? -20.708 -5.343 11.184 1.00 90.44 261 ILE A O 1
ATOM 1938 N N . HIS A 1 262 ? -22.430 -3.926 10.938 1.00 89.50 262 HIS A N 1
ATOM 1939 C CA . HIS A 1 262 ? -23.105 -4.329 12.160 1.00 89.50 262 HIS A CA 1
ATOM 1940 C C . HIS A 1 262 ? -24.604 -4.437 11.901 1.00 89.50 262 HIS A C 1
ATOM 1942 O O . HIS A 1 262 ? -25.270 -3.434 11.649 1.00 89.50 262 HIS A O 1
ATOM 1948 N N . ASP A 1 263 ? -25.126 -5.661 11.945 1.00 86.69 263 ASP A N 1
ATOM 1949 C CA . ASP A 1 263 ? -26.552 -5.941 11.824 1.00 86.69 263 ASP A CA 1
ATOM 1950 C C . ASP A 1 263 ? -27.069 -6.738 13.041 1.00 86.69 263 ASP A C 1
ATOM 1952 O O . ASP A 1 263 ? -26.363 -6.983 14.029 1.00 86.69 263 ASP A O 1
ATOM 1956 N N . GLY A 1 264 ? -28.352 -7.108 13.021 1.00 84.62 264 GLY A N 1
ATOM 1957 C CA . GLY A 1 264 ? -28.974 -7.853 14.120 1.00 84.62 264 GLY A CA 1
ATOM 1958 C C . GLY A 1 264 ? -28.330 -9.219 14.399 1.00 84.62 264 GLY A C 1
ATOM 1959 O O . GLY A 1 264 ? -28.411 -9.702 15.526 1.00 84.62 264 GLY A O 1
ATOM 1960 N N . ASN A 1 265 ? -27.650 -9.813 13.416 1.00 90.50 265 ASN A N 1
ATOM 1961 C CA . ASN A 1 265 ? -27.157 -11.189 13.449 1.00 90.50 265 ASN A CA 1
ATOM 1962 C C . ASN A 1 265 ? -25.635 -11.309 13.278 1.00 90.50 265 ASN A C 1
ATOM 1964 O O . ASN A 1 265 ? -25.077 -12.369 13.572 1.00 90.50 265 ASN A O 1
ATOM 1968 N N . SER A 1 266 ? -24.951 -10.261 12.828 1.00 92.62 266 SER A N 1
ATOM 1969 C CA . SER A 1 266 ? -23.549 -10.297 12.443 1.00 92.62 266 SER A CA 1
ATOM 1970 C C . SER A 1 266 ? -22.810 -8.990 12.740 1.00 92.62 266 SER A C 1
ATOM 1972 O O . SER A 1 266 ? -23.379 -7.897 12.761 1.00 92.62 266 SER A O 1
ATOM 1974 N N . THR A 1 267 ? -21.508 -9.126 12.986 1.00 94.19 267 THR A N 1
ATOM 1975 C CA . THR A 1 267 ? -20.565 -8.010 13.089 1.00 94.19 267 THR A CA 1
ATOM 1976 C C . THR A 1 267 ? -19.320 -8.349 12.283 1.00 94.19 267 THR A C 1
ATOM 1978 O O . THR A 1 267 ? -18.750 -9.429 12.441 1.00 94.19 267 THR A O 1
ATOM 1981 N N . GLY A 1 268 ? -18.867 -7.435 11.437 1.00 94.00 268 GLY A N 1
ATOM 1982 C CA . GLY A 1 268 ? -17.737 -7.654 10.549 1.00 94.00 268 GLY A CA 1
ATOM 1983 C C . GLY A 1 268 ? -17.169 -6.372 9.973 1.00 94.00 268 GLY A C 1
ATOM 1984 O O . GLY A 1 268 ? -17.408 -5.283 10.488 1.00 94.00 268 GLY A O 1
ATOM 1985 N N . VAL A 1 269 ? -16.404 -6.505 8.896 1.00 95.00 269 VAL A N 1
ATOM 1986 C CA . VAL A 1 269 ? -15.804 -5.380 8.177 1.00 95.00 269 VAL A CA 1
ATOM 1987 C C . VAL A 1 269 ? -15.877 -5.598 6.677 1.00 95.00 269 VAL A C 1
ATOM 1989 O O . VAL A 1 269 ? -15.700 -6.719 6.201 1.00 95.00 269 VAL A O 1
ATOM 1992 N N . ARG A 1 270 ? -16.047 -4.506 5.937 1.00 95.12 270 ARG A N 1
ATOM 1993 C CA . ARG A 1 270 ? -15.766 -4.401 4.507 1.00 95.12 270 ARG A CA 1
ATOM 1994 C C . ARG A 1 270 ? -14.747 -3.292 4.296 1.00 95.12 270 ARG A C 1
ATOM 1996 O O . ARG A 1 270 ? -14.933 -2.182 4.784 1.00 95.12 270 ARG A O 1
ATOM 2003 N N . PHE A 1 271 ? -13.664 -3.578 3.589 1.00 94.06 271 PHE A N 1
ATOM 2004 C CA . PHE A 1 271 ? -12.595 -2.606 3.358 1.00 94.06 271 PHE A CA 1
ATOM 2005 C C . PHE A 1 271 ? -12.015 -2.739 1.956 1.00 94.06 271 PHE A C 1
ATOM 2007 O O . PHE A 1 271 ? -12.135 -3.788 1.312 1.00 94.06 271 PHE A O 1
ATOM 2014 N N . LYS A 1 272 ? -11.353 -1.671 1.506 1.00 94.00 272 LYS A N 1
ATOM 2015 C CA . LYS A 1 272 ? -10.533 -1.687 0.296 1.00 94.00 272 LYS A CA 1
ATOM 2016 C C . LYS A 1 272 ? -9.073 -1.487 0.660 1.00 94.00 272 LYS A C 1
ATOM 2018 O O . LYS A 1 272 ? -8.739 -0.703 1.542 1.00 94.00 272 LYS A O 1
ATOM 2023 N N . PHE A 1 273 ? -8.193 -2.206 -0.016 1.00 93.25 273 PHE A N 1
ATOM 2024 C CA . PHE A 1 273 ? -6.755 -2.049 0.124 1.00 93.25 273 PHE A CA 1
ATOM 2025 C C . PHE A 1 273 ? -6.133 -1.722 -1.229 1.00 93.25 273 PHE A C 1
ATOM 2027 O O . PHE A 1 273 ? -6.205 -2.513 -2.173 1.00 93.25 273 PHE A O 1
ATOM 2034 N N . HIS A 1 274 ? -5.506 -0.556 -1.327 1.00 91.50 274 HIS A N 1
ATOM 2035 C CA . HIS A 1 274 ? -4.850 -0.080 -2.539 1.00 91.50 274 HIS A CA 1
ATOM 2036 C C . HIS A 1 274 ? -3.389 -0.525 -2.554 1.00 91.50 274 HIS A C 1
ATOM 2038 O O . HIS A 1 274 ? -2.485 0.167 -2.092 1.00 91.50 274 HIS A O 1
ATOM 2044 N N . HIS A 1 275 ? -3.141 -1.708 -3.105 1.00 91.00 275 HIS A N 1
ATOM 2045 C CA . HIS A 1 275 ? -1.798 -2.260 -3.171 1.00 91.00 275 HIS A CA 1
ATOM 2046 C C . HIS A 1 275 ? -0.961 -1.540 -4.238 1.00 91.00 275 HIS A C 1
ATOM 2048 O O . HIS A 1 275 ? -1.242 -1.645 -5.434 1.00 91.00 275 HIS A O 1
ATOM 2054 N N . TYR A 1 276 ? 0.071 -0.817 -3.801 1.00 86.81 276 TYR A N 1
ATOM 2055 C CA . TYR A 1 276 ? 1.047 -0.172 -4.679 1.00 86.81 276 TYR A CA 1
ATOM 2056 C C . TYR A 1 276 ? 1.957 -1.208 -5.350 1.00 86.81 276 TYR A C 1
ATOM 2058 O O . TYR A 1 276 ? 2.596 -2.019 -4.678 1.00 86.81 276 TYR A O 1
ATOM 2066 N N . LEU A 1 277 ? 2.055 -1.154 -6.677 1.00 85.94 277 LEU A N 1
ATOM 2067 C CA . LEU A 1 277 ? 2.909 -2.044 -7.457 1.00 85.94 277 LEU A CA 1
ATOM 2068 C C . LEU A 1 277 ? 4.317 -1.458 -7.539 1.00 85.94 277 LEU A C 1
ATOM 2070 O O . LEU A 1 277 ? 4.584 -0.525 -8.297 1.00 85.94 277 LEU A O 1
ATOM 2074 N N . ALA A 1 278 ? 5.215 -2.011 -6.725 1.00 78.00 278 ALA A N 1
ATOM 2075 C CA . ALA A 1 278 ? 6.559 -1.482 -6.543 1.00 78.00 278 ALA A CA 1
ATOM 2076 C C . ALA A 1 278 ? 7.475 -1.670 -7.762 1.00 78.00 278 ALA A C 1
ATOM 2078 O O . ALA A 1 278 ? 8.430 -0.911 -7.911 1.00 78.00 278 ALA A O 1
ATOM 2079 N N . MET A 1 279 ? 7.205 -2.652 -8.633 1.00 80.69 279 MET A N 1
ATOM 2080 C CA . MET A 1 279 ? 8.065 -2.952 -9.781 1.00 80.69 279 MET A CA 1
ATOM 2081 C C . MET A 1 279 ? 7.733 -2.047 -10.985 1.00 80.69 279 MET A C 1
ATOM 2083 O O . MET A 1 279 ? 6.712 -2.258 -11.650 1.00 80.69 279 MET A O 1
ATOM 2087 N N . PRO A 1 280 ? 8.595 -1.071 -11.339 1.00 65.88 280 PRO A N 1
ATOM 2088 C CA . PRO A 1 280 ? 8.253 -0.014 -12.294 1.00 65.88 280 PRO A CA 1
ATOM 2089 C C . PRO A 1 280 ? 8.064 -0.520 -13.730 1.00 65.88 280 PRO A C 1
ATOM 2091 O O . PRO A 1 280 ? 7.241 0.022 -14.461 1.00 65.88 280 PRO A O 1
ATOM 2094 N N . LEU A 1 281 ? 8.782 -1.578 -14.134 1.00 74.31 281 LEU A N 1
ATOM 2095 C CA . LEU A 1 281 ? 8.723 -2.114 -15.504 1.00 74.31 281 LEU A CA 1
ATOM 2096 C C . LEU A 1 281 ? 7.469 -2.947 -15.791 1.00 74.31 281 LEU A C 1
ATOM 2098 O O . LEU A 1 281 ? 7.155 -3.192 -16.952 1.00 74.31 281 LEU A O 1
ATOM 2102 N N . VAL A 1 282 ? 6.765 -3.397 -14.751 1.00 80.19 282 VAL A N 1
ATOM 2103 C CA . VAL A 1 282 ? 5.613 -4.303 -14.886 1.00 80.19 282 VAL A CA 1
ATOM 2104 C C . VAL A 1 282 ? 4.354 -3.777 -14.201 1.00 80.19 282 VAL A C 1
ATOM 2106 O O . VAL A 1 282 ? 3.324 -4.438 -14.258 1.00 80.19 282 VAL A O 1
ATOM 2109 N N . GLY A 1 283 ? 4.388 -2.585 -13.596 1.00 77.00 283 GLY A N 1
ATOM 2110 C CA . GLY A 1 283 ? 3.238 -2.006 -12.892 1.00 77.00 283 GLY A CA 1
ATOM 2111 C C . GLY A 1 283 ? 1.966 -1.958 -13.747 1.00 77.00 283 GLY A C 1
ATOM 2112 O O . GLY A 1 283 ? 0.907 -2.379 -13.288 1.00 77.00 283 GLY A O 1
ATOM 2113 N N . GLY A 1 284 ? 2.085 -1.561 -15.018 1.00 78.00 284 GLY A N 1
ATOM 2114 C CA . GLY A 1 284 ? 0.951 -1.509 -15.951 1.00 78.00 284 GLY A CA 1
ATOM 2115 C C . GLY A 1 284 ? 0.373 -2.869 -16.355 1.00 78.00 284 GLY A C 1
ATOM 2116 O O . GLY A 1 284 ? -0.740 -2.916 -16.863 1.00 78.00 284 GLY A O 1
ATOM 2117 N N . LEU A 1 285 ? 1.087 -3.977 -16.120 1.00 83.94 285 LEU A N 1
ATOM 2118 C CA . LEU A 1 285 ? 0.562 -5.326 -16.369 1.00 83.94 285 LEU A CA 1
ATOM 2119 C C . LEU A 1 285 ? -0.328 -5.825 -15.224 1.00 83.94 285 LEU A C 1
ATOM 2121 O O . LEU A 1 285 ? -1.179 -6.683 -15.441 1.00 83.94 285 LEU A O 1
ATOM 2125 N N . PHE A 1 286 ? -0.114 -5.325 -14.004 1.00 85.81 286 PHE A N 1
ATOM 2126 C CA . PHE A 1 286 ? -0.753 -5.852 -12.794 1.00 85.81 286 PHE A CA 1
ATOM 2127 C C . PHE A 1 286 ? -1.730 -4.879 -12.131 1.00 85.81 286 PHE A C 1
ATOM 2129 O O . PHE A 1 286 ? -2.396 -5.266 -11.166 1.00 85.81 286 PHE A O 1
ATOM 2136 N N . GLY A 1 287 ? -1.818 -3.633 -12.599 1.00 85.81 287 GLY A N 1
ATOM 2137 C CA . GLY A 1 287 ? -2.676 -2.627 -11.989 1.00 85.81 287 GLY A CA 1
ATOM 2138 C C . GLY A 1 287 ? -2.912 -1.408 -12.861 1.00 85.81 287 GLY A C 1
ATOM 2139 O O . GLY A 1 287 ? -2.438 -1.302 -13.989 1.00 85.81 287 GLY A O 1
ATOM 2140 N N . GLU A 1 288 ? -3.667 -0.475 -12.301 1.00 86.75 288 GLU A N 1
ATOM 2141 C CA . GLU A 1 288 ? -4.149 0.712 -12.993 1.00 86.75 288 GLU A CA 1
ATOM 2142 C C . GLU A 1 288 ? -3.339 1.938 -12.567 1.00 86.75 288 GLU A C 1
ATOM 2144 O O . GLU A 1 288 ? -3.012 2.070 -11.379 1.00 86.75 288 GLU A O 1
ATOM 2149 N N . PRO A 1 289 ? -3.019 2.856 -13.496 1.00 80.50 289 PRO A N 1
ATOM 2150 C CA . PRO A 1 289 ? -2.382 4.111 -13.142 1.00 80.50 289 PRO A CA 1
ATOM 2151 C C . PRO A 1 289 ? -3.361 4.951 -12.315 1.00 80.50 289 PRO A C 1
ATOM 2153 O O . PRO A 1 289 ? -4.383 5.410 -12.820 1.00 80.50 289 PRO A O 1
ATOM 2156 N N . LYS A 1 290 ? -3.047 5.161 -11.037 1.00 76.50 290 LYS A N 1
ATOM 2157 C CA . LYS A 1 290 ? -3.847 5.974 -10.115 1.00 76.50 290 LYS A CA 1
ATOM 2158 C C . LYS A 1 290 ? -2.969 6.999 -9.411 1.00 76.50 290 LYS A C 1
ATOM 2160 O O . LYS A 1 290 ? -1.776 6.792 -9.186 1.00 76.50 290 LYS A O 1
ATOM 2165 N N . LEU A 1 291 ? -3.582 8.130 -9.092 1.00 71.12 291 LEU A N 1
ATOM 2166 C CA . LEU A 1 291 ? -3.050 9.122 -8.172 1.00 71.12 291 LEU A CA 1
ATOM 2167 C C . LEU A 1 291 ? -4.066 9.243 -7.045 1.00 71.12 291 LEU A C 1
ATOM 2169 O O . LEU A 1 291 ? -5.152 9.779 -7.250 1.00 71.12 291 LEU A O 1
ATOM 2173 N N . PHE A 1 292 ? -3.717 8.741 -5.868 1.00 65.19 292 PHE A N 1
ATOM 2174 C CA . PHE A 1 292 ? -4.575 8.896 -4.705 1.00 65.19 292 PHE A CA 1
ATOM 2175 C C . PHE A 1 292 ? -4.179 10.158 -3.941 1.00 65.19 292 PHE A C 1
ATOM 2177 O O . PHE A 1 292 ? -3.347 10.130 -3.029 1.00 65.19 292 PHE A O 1
ATOM 2184 N N . VAL A 1 293 ? -4.778 11.283 -4.342 1.00 53.44 293 VAL A N 1
ATOM 2185 C CA . VAL A 1 293 ? -4.773 12.523 -3.554 1.00 53.44 293 VAL A CA 1
ATOM 2186 C C . VAL A 1 293 ? -5.495 12.197 -2.245 1.00 53.44 293 VAL A C 1
ATOM 2188 O O . VAL A 1 293 ? -6.692 11.945 -2.268 1.00 53.44 293 VAL A O 1
ATOM 2191 N N . GLY A 1 294 ? -4.767 12.072 -1.132 1.00 51.69 294 GLY A N 1
ATOM 2192 C CA . GLY A 1 294 ? -5.351 11.606 0.134 1.00 51.69 294 GLY A CA 1
ATOM 2193 C C . GLY A 1 294 ? -4.872 10.248 0.651 1.00 51.69 294 GLY A C 1
ATOM 2194 O O . GLY A 1 294 ? -5.164 9.919 1.790 1.00 51.69 294 GLY A O 1
ATOM 2195 N N . MET A 1 295 ? -4.148 9.434 -0.128 1.00 53.34 295 MET A N 1
ATOM 2196 C CA . MET A 1 295 ? -3.625 8.124 0.324 1.00 53.34 295 MET A CA 1
ATOM 2197 C C . MET A 1 295 ? -2.148 7.982 -0.036 1.00 53.34 295 MET A C 1
ATOM 2199 O O . MET A 1 295 ? -1.755 7.172 -0.869 1.00 53.34 295 MET A O 1
ATOM 2203 N N . GLY A 1 296 ? -1.316 8.846 0.537 1.00 55.09 296 GLY A N 1
ATOM 2204 C CA . GLY A 1 296 ? 0.123 8.875 0.266 1.00 55.09 296 GLY A CA 1
ATOM 2205 C C . GLY A 1 296 ? 0.511 9.793 -0.896 1.00 55.09 296 GLY A C 1
ATOM 2206 O O . GLY A 1 296 ? 1.700 10.016 -1.094 1.00 55.09 296 GLY A O 1
ATOM 2207 N N . GLY A 1 297 ? -0.462 10.352 -1.634 1.00 57.41 297 GLY A N 1
ATOM 2208 C CA . GLY A 1 297 ? -0.254 11.432 -2.609 1.00 57.41 297 GLY A CA 1
ATOM 2209 C C . GLY A 1 297 ? 0.611 11.041 -3.807 1.00 57.41 297 GLY A C 1
ATOM 2210 O O . GLY A 1 297 ? 1.081 11.908 -4.541 1.00 57.41 297 GLY A O 1
ATOM 2211 N N . ARG A 1 298 ? 0.837 9.739 -4.009 1.00 66.56 298 ARG A N 1
ATOM 2212 C CA . ARG A 1 298 ? 1.764 9.219 -5.011 1.00 66.56 298 ARG A CA 1
ATOM 2213 C C . ARG A 1 298 ? 1.019 8.773 -6.262 1.00 66.56 298 ARG A C 1
ATOM 2215 O O . ARG A 1 298 ? -0.005 8.094 -6.204 1.00 66.56 298 ARG A O 1
ATOM 2222 N N . ARG A 1 299 ? 1.571 9.146 -7.416 1.00 73.25 299 ARG A N 1
ATOM 2223 C CA . ARG A 1 299 ? 1.177 8.592 -8.711 1.00 73.25 299 ARG A CA 1
ATOM 2224 C C . ARG A 1 299 ? 1.902 7.268 -8.915 1.00 73.25 299 ARG A C 1
ATOM 2226 O O . ARG A 1 299 ? 3.117 7.194 -8.748 1.00 73.25 299 ARG A O 1
ATOM 2233 N N . GLY A 1 300 ? 1.175 6.237 -9.308 1.00 77.88 300 GLY A N 1
ATOM 2234 C CA . GLY A 1 300 ? 1.762 4.933 -9.578 1.00 77.88 300 GLY A CA 1
ATOM 2235 C C . GLY A 1 300 ? 0.743 3.946 -10.102 1.00 77.88 300 GLY A C 1
ATOM 2236 O O . GLY A 1 300 ? -0.394 4.314 -10.390 1.00 77.88 300 GLY A O 1
ATOM 2237 N N . TYR A 1 301 ? 1.158 2.691 -10.225 1.00 84.19 301 TYR A N 1
ATOM 2238 C CA . TYR A 1 301 ? 0.242 1.609 -10.549 1.00 84.19 301 TYR A CA 1
ATOM 2239 C C . TYR A 1 301 ? -0.252 0.966 -9.264 1.00 84.19 301 TYR A C 1
ATOM 2241 O O . TYR A 1 301 ? 0.540 0.615 -8.388 1.00 84.19 301 TYR A O 1
ATOM 2249 N N . TYR A 1 302 ? -1.565 0.817 -9.162 1.00 87.56 302 TYR A N 1
ATOM 2250 C CA . TYR A 1 302 ? -2.210 0.261 -7.987 1.00 87.56 302 TYR A CA 1
ATOM 2251 C C . TYR A 1 302 ? -3.160 -0.855 -8.382 1.00 87.56 302 TYR A C 1
ATOM 2253 O O . TYR A 1 302 ? -3.843 -0.788 -9.406 1.00 87.56 302 TYR A O 1
ATOM 2261 N N . ARG A 1 303 ? -3.242 -1.861 -7.517 1.00 91.75 303 ARG A N 1
ATOM 2262 C CA . ARG A 1 303 ? -4.278 -2.884 -7.562 1.00 91.75 303 ARG A CA 1
ATOM 2263 C C . ARG A 1 303 ? -5.143 -2.752 -6.317 1.00 91.75 303 ARG A C 1
ATOM 2265 O O . ARG A 1 303 ? -4.651 -2.922 -5.205 1.00 91.75 303 ARG A O 1
ATOM 2272 N N . THR A 1 304 ? -6.417 -2.430 -6.508 1.00 93.00 304 THR A N 1
ATOM 2273 C CA . THR A 1 304 ? -7.375 -2.366 -5.402 1.00 93.00 304 THR A CA 1
ATOM 2274 C C . THR A 1 304 ? -7.896 -3.764 -5.103 1.00 93.00 304 THR A C 1
ATOM 2276 O O . THR A 1 304 ? -8.315 -4.482 -6.009 1.00 93.00 304 THR A O 1
ATOM 2279 N N . TRP A 1 305 ? -7.876 -4.131 -3.830 1.00 94.44 305 TRP A N 1
ATOM 2280 C CA . TRP A 1 305 ? -8.496 -5.340 -3.311 1.00 94.44 305 TRP A CA 1
ATOM 2281 C C . TRP A 1 305 ? -9.677 -4.946 -2.451 1.00 94.44 305 TRP A C 1
ATOM 2283 O O . TRP A 1 305 ? -9.523 -4.110 -1.569 1.00 94.44 305 TRP A O 1
ATOM 2293 N N . GLU A 1 306 ? -10.828 -5.553 -2.687 1.00 94.81 306 GLU A N 1
ATOM 2294 C CA . GLU A 1 306 ? -12.005 -5.377 -1.844 1.00 94.81 306 GLU A CA 1
ATOM 2295 C C . GLU A 1 306 ? -12.246 -6.683 -1.102 1.00 94.81 306 GLU A C 1
ATOM 2297 O O . GLU A 1 306 ? -12.148 -7.766 -1.688 1.00 94.81 306 GLU A O 1
ATOM 2302 N N . HIS A 1 307 ? -12.501 -6.597 0.199 1.00 95.38 307 HIS A N 1
ATOM 2303 C CA . HIS A 1 307 ? -12.741 -7.781 1.003 1.00 95.38 307 HIS A CA 1
ATOM 2304 C C . HIS A 1 307 ? -13.738 -7.504 2.118 1.00 95.38 307 HIS A C 1
ATOM 2306 O O . HIS A 1 307 ? -13.808 -6.400 2.662 1.00 95.38 307 HIS A O 1
ATOM 2312 N N . GLU A 1 308 ? -14.495 -8.541 2.450 1.00 95.06 308 GLU A N 1
ATOM 2313 C CA . GLU A 1 308 ? -15.509 -8.541 3.486 1.00 95.06 308 GLU A CA 1
ATOM 2314 C C . GLU A 1 308 ? -15.360 -9.794 4.337 1.00 95.06 308 GLU A C 1
ATOM 2316 O O . GLU A 1 308 ? -15.181 -10.895 3.812 1.00 95.06 308 GLU A O 1
ATOM 2321 N N . TYR A 1 309 ? -15.449 -9.615 5.651 1.00 96.50 309 TYR A N 1
ATOM 2322 C CA . TYR A 1 309 ? -15.445 -10.711 6.605 1.00 96.50 309 TYR A CA 1
ATOM 2323 C C . TYR A 1 309 ? -16.410 -10.406 7.748 1.00 96.50 309 TYR A C 1
ATOM 2325 O O . TYR A 1 309 ? -16.366 -9.316 8.319 1.00 96.50 309 TYR A O 1
ATOM 2333 N N . VAL A 1 310 ? -17.253 -11.375 8.109 1.00 96.19 310 VAL A N 1
ATOM 2334 C CA . VAL A 1 310 ? -18.285 -11.229 9.144 1.00 96.19 310 VAL A CA 1
ATOM 2335 C C . VAL A 1 310 ? -18.239 -12.379 10.147 1.00 96.19 310 VAL A C 1
ATOM 2337 O O . VAL A 1 310 ? -18.021 -13.536 9.790 1.00 96.19 310 VAL A O 1
ATOM 2340 N N . PHE A 1 311 ? -18.468 -12.050 11.414 1.00 95.44 311 PHE A N 1
ATOM 2341 C CA . PHE A 1 311 ? -18.718 -12.997 12.493 1.00 95.44 311 PHE A CA 1
ATOM 2342 C C . PHE A 1 311 ? -20.194 -12.974 12.888 1.00 95.44 311 PHE A C 1
ATOM 2344 O O . PHE A 1 311 ? -20.846 -11.939 12.735 1.00 95.44 311 PHE A O 1
ATOM 2351 N N . PRO A 1 312 ? -20.724 -14.065 13.468 1.00 93.69 312 PRO A N 1
ATOM 2352 C CA . PRO A 1 312 ? -21.998 -13.991 14.168 1.00 93.69 312 PRO A CA 1
ATOM 2353 C C . PRO A 1 312 ? -21.909 -12.973 15.312 1.00 93.69 312 PRO A C 1
ATOM 2355 O O . PRO A 1 312 ? -20.865 -12.833 15.961 1.00 93.69 312 PRO A O 1
ATOM 2358 N N . ARG A 1 313 ? -23.010 -12.264 15.569 1.00 87.88 313 ARG A N 1
ATOM 2359 C CA . ARG A 1 313 ? -23.108 -11.287 16.659 1.00 87.88 313 ARG A CA 1
ATOM 2360 C C . ARG A 1 313 ? -22.730 -11.936 17.993 1.00 87.88 313 ARG A C 1
ATOM 2362 O O . ARG A 1 313 ? -23.019 -13.110 18.231 1.00 87.88 313 ARG A O 1
ATOM 2369 N N . GLN A 1 314 ? -22.088 -11.168 18.873 1.00 86.75 314 GLN A N 1
ATOM 2370 C CA . GLN A 1 314 ? -21.795 -11.641 20.223 1.00 86.75 314 GLN A CA 1
ATOM 2371 C C . GLN A 1 314 ? -23.093 -12.053 20.940 1.00 86.75 314 GLN A C 1
ATOM 2373 O O . GLN A 1 314 ? -24.032 -11.256 20.989 1.00 86.75 314 GLN A O 1
ATOM 2378 N N . PRO A 1 315 ? -23.161 -13.267 21.519 1.00 80.38 315 PRO A N 1
ATOM 2379 C CA . PRO A 1 315 ? -24.362 -13.744 22.205 1.00 80.38 315 PRO A CA 1
ATOM 2380 C C . PRO A 1 315 ? -24.615 -13.015 23.532 1.00 80.38 315 PRO A C 1
ATOM 2382 O O . PRO A 1 315 ? -25.722 -13.058 24.067 1.00 80.38 315 PRO A O 1
ATOM 2385 N N . HIS A 1 316 ? -23.597 -12.350 24.079 1.00 77.94 316 HIS A N 1
ATOM 2386 C CA . HIS A 1 316 ? -23.681 -11.602 25.325 1.00 77.94 316 HIS A CA 1
ATOM 2387 C C . HIS A 1 316 ? -23.258 -10.159 25.068 1.00 77.94 316 HIS A C 1
ATOM 2389 O O . HIS A 1 316 ? -22.203 -9.917 24.491 1.00 77.94 316 HIS A O 1
ATOM 2395 N N . GLY A 1 317 ? -24.102 -9.209 25.475 1.00 70.75 317 GLY A N 1
ATOM 2396 C CA . GLY A 1 317 ? -23.748 -7.793 25.458 1.00 70.75 317 GLY A CA 1
ATOM 2397 C C . GLY A 1 317 ? -22.722 -7.458 26.541 1.00 70.75 317 GLY A C 1
ATOM 2398 O O . GLY A 1 317 ? -22.457 -8.261 27.439 1.00 70.75 317 GLY A O 1
ATOM 2399 N N . VAL A 1 318 ? -22.171 -6.248 26.478 1.00 78.31 318 VAL A N 1
ATOM 2400 C CA . VAL A 1 318 ? -21.219 -5.773 27.487 1.00 78.31 318 VAL A CA 1
ATOM 2401 C C . VAL A 1 318 ? -21.877 -5.757 28.866 1.00 78.31 318 VAL A C 1
ATOM 2403 O O . VAL A 1 318 ? -23.023 -5.322 29.023 1.00 78.31 318 VAL A O 1
ATOM 2406 N N . ASN A 1 319 ? -21.148 -6.204 29.890 1.00 73.50 319 ASN A N 1
ATOM 2407 C CA . ASN A 1 319 ? -21.598 -6.082 31.271 1.00 73.50 319 ASN A CA 1
ATOM 2408 C C . ASN A 1 319 ? -21.731 -4.593 31.638 1.00 73.50 319 ASN A C 1
ATOM 2410 O O . ASN A 1 319 ? -20.733 -3.892 31.779 1.00 73.50 319 ASN A O 1
ATOM 2414 N N . ARG A 1 320 ? -22.964 -4.107 31.816 1.00 65.56 320 ARG A N 1
ATOM 2415 C CA . ARG A 1 320 ? -23.252 -2.695 32.132 1.00 65.56 320 ARG A CA 1
ATOM 2416 C C . ARG A 1 320 ? -22.803 -2.266 33.536 1.00 65.56 320 ARG A C 1
ATOM 2418 O O . ARG A 1 320 ? -22.847 -1.082 33.843 1.00 65.56 320 ARG A O 1
ATOM 2425 N N . HIS A 1 321 ? -22.404 -3.209 34.391 1.00 67.44 321 HIS A N 1
ATOM 2426 C CA . HIS A 1 321 ? -22.026 -2.950 35.785 1.00 67.44 321 HIS A CA 1
ATOM 2427 C C . HIS A 1 321 ? -20.519 -2.822 36.014 1.00 67.44 321 HIS A C 1
ATOM 2429 O O . HIS A 1 321 ? -20.094 -2.576 37.140 1.00 67.44 321 HIS A O 1
ATOM 2435 N N . THR A 1 322 ? -19.704 -3.010 34.977 1.00 62.34 322 THR A N 1
ATOM 2436 C CA . THR A 1 322 ? -18.267 -2.713 35.042 1.00 62.34 322 THR A CA 1
ATOM 2437 C C . THR A 1 322 ? -18.047 -1.333 34.418 1.00 62.34 322 THR A C 1
ATOM 2439 O O . THR A 1 322 ? -18.633 -1.093 33.365 1.00 62.34 322 THR A O 1
ATOM 2442 N N . PRO A 1 323 ? -17.298 -0.419 35.060 1.00 55.47 323 PRO A N 1
ATOM 2443 C CA . PRO A 1 323 ? -16.946 0.875 34.473 1.00 55.47 323 PRO A CA 1
ATOM 2444 C C . PRO A 1 323 ? -16.089 0.691 33.219 1.00 55.47 323 PRO A C 1
ATOM 2446 O O . PRO A 1 323 ? -15.221 -0.210 33.219 1.00 55.47 323 PRO A O 1
#